Protein AF-A0A9Q9I1B4-F1 (afdb_monomer)

Secondary structure (DSSP, 8-state):
-HHHHHHHTT--HHHHHHHTT--HHHHHHHHSSS----HHHHHHHHHHHHHTTEEEE--BTTBSS-EEEESS-----S--HHHHHHHHHHTT--HHHHHHHTT--HHHHHHHHTT-TTS-HHHHHHHHHHHHHTTEEEEPP-SSS--EEEETT--S-S----HHHHHHHHHHHTT--

pLDDT: mean 86.56, std 14.38, range [42.81, 97.81]

Nearest PDB structures (foldseek):
  4yba-assembly1_A  TM=7.617E-01  e=4.756E-03  Klebsiella pneumoniae
  8ezt-assembly1_D-2  TM=8.538E-01  e=2.550E-02  Legionella pneumophila
  4z5h-assembly1_A-2  TM=7.425E-01  e=2.4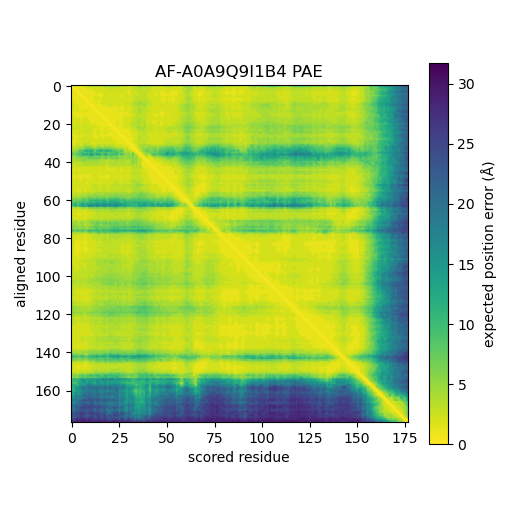07E-02  Escherichia coli K-12
  3dnv-assembly1_B  TM=8.111E-01  e=6.079E-02  Escherichia coli K-12
  5k98-assembly1_P  TM=8.135E-01  e=7.664E-02  Escherichia coli MP020980.2

Structure (mmCIF, N/CA/C/O backbone):
data_AF-A0A9Q9I1B4-F1
#
_entry.id   AF-A0A9Q9I1B4-F1
#
loop_
_atom_site.group_PDB
_atom_site.id
_atom_site.type_symbol
_atom_site.label_atom_id
_atom_site.label_alt_id
_atom_site.label_comp_id
_atom_site.label_asym_id
_atom_site.label_entity_id
_atom_site.label_seq_id
_atom_site.pdbx_PDB_ins_code
_atom_site.Cartn_x
_atom_site.Cartn_y
_atom_site.Cartn_z
_atom_site.occupancy
_atom_site.B_iso_or_equiv
_atom_site.auth_seq_id
_atom_site.auth_comp_id
_atom_site.auth_asym_id
_atom_site.auth_atom_id
_atom_site.pdbx_PDB_model_num
ATOM 1 N N . MET A 1 1 ? -4.668 -5.458 -5.329 1.00 86.88 1 MET A N 1
ATOM 2 C CA . MET A 1 1 ? -5.338 -4.175 -5.033 1.00 86.88 1 MET A CA 1
ATOM 3 C C . MET A 1 1 ? -6.174 -4.211 -3.758 1.00 86.88 1 MET A C 1
ATOM 5 O O . MET A 1 1 ? -5.851 -3.434 -2.879 1.00 86.88 1 MET A O 1
ATOM 9 N N . LEU A 1 2 ? -7.138 -5.124 -3.565 1.00 90.38 2 LEU A N 1
ATOM 10 C CA . LEU A 1 2 ? -7.940 -5.170 -2.317 1.00 90.38 2 LEU A CA 1
ATOM 11 C C . LEU A 1 2 ? -7.093 -5.188 -1.029 1.00 90.38 2 LEU A C 1
ATOM 13 O O . LEU A 1 2 ? -7.324 -4.393 -0.127 1.00 90.38 2 LEU A O 1
ATOM 17 N N . LYS A 1 3 ? -6.026 -6.000 -1.009 1.00 91.75 3 LYS A N 1
ATOM 18 C CA . LYS A 1 3 ? -5.052 -6.027 0.093 1.00 91.75 3 LYS A CA 1
ATOM 19 C C . LYS A 1 3 ? -4.451 -4.650 0.391 1.00 91.75 3 LYS A C 1
ATOM 21 O O . LYS A 1 3 ? -4.302 -4.293 1.544 1.00 91.75 3 LYS A O 1
ATOM 26 N N . VAL A 1 4 ? -4.115 -3.877 -0.640 1.00 93.62 4 VAL A N 1
ATOM 27 C CA . VAL A 1 4 ? -3.529 -2.533 -0.499 1.00 93.62 4 VAL A CA 1
ATOM 28 C C . VAL A 1 4 ? -4.551 -1.574 0.116 1.00 93.62 4 VAL A C 1
ATOM 30 O O . VAL A 1 4 ? -4.203 -0.841 1.033 1.00 93.62 4 VAL A O 1
ATOM 33 N N . ALA A 1 5 ? -5.812 -1.624 -0.329 1.00 94.94 5 ALA A N 1
ATOM 34 C CA . ALA A 1 5 ? -6.881 -0.786 0.216 1.00 94.94 5 ALA A CA 1
ATOM 35 C C . ALA A 1 5 ? -7.125 -1.091 1.701 1.00 94.94 5 ALA A C 1
ATOM 37 O O . ALA A 1 5 ? -7.188 -0.172 2.514 1.00 94.94 5 ALA A O 1
ATOM 38 N N . ARG A 1 6 ? -7.148 -2.378 2.069 1.00 95.38 6 ARG A N 1
ATOM 39 C CA . ARG A 1 6 ? -7.251 -2.806 3.468 1.00 95.38 6 ARG A CA 1
ATOM 40 C C . ARG A 1 6 ? -6.100 -2.270 4.326 1.00 95.38 6 ARG A C 1
ATOM 42 O O . ARG A 1 6 ? -6.339 -1.760 5.415 1.00 95.38 6 ARG A O 1
ATOM 49 N N . GLU A 1 7 ? -4.859 -2.364 3.846 1.00 94.94 7 GLU A N 1
ATOM 50 C CA . GLU A 1 7 ? -3.694 -1.846 4.582 1.00 94.94 7 GLU A CA 1
ATOM 51 C C . GLU A 1 7 ? -3.727 -0.320 4.744 1.00 94.94 7 GLU A C 1
ATOM 53 O O . GLU A 1 7 ? -3.296 0.186 5.777 1.00 94.94 7 GLU A O 1
ATOM 58 N N . LEU A 1 8 ? -4.250 0.415 3.758 1.00 95.19 8 LEU A N 1
ATOM 59 C CA . LEU A 1 8 ? -4.420 1.869 3.853 1.00 95.19 8 LEU A CA 1
ATOM 60 C C . LEU A 1 8 ? -5.457 2.261 4.913 1.00 95.19 8 LEU A C 1
ATOM 62 O O . LEU A 1 8 ? -5.270 3.269 5.590 1.00 95.19 8 LEU A O 1
ATOM 66 N N . LEU A 1 9 ? -6.488 1.436 5.114 1.00 94.62 9 LEU A N 1
ATOM 67 C CA . LEU A 1 9 ? -7.423 1.573 6.235 1.00 94.62 9 LEU A CA 1
ATOM 68 C C . LEU A 1 9 ? -6.851 1.075 7.573 1.00 94.62 9 LEU A C 1
ATOM 70 O O . LEU A 1 9 ? -7.495 1.225 8.604 1.00 94.62 9 LEU A O 1
ATOM 74 N N . GLY A 1 10 ? -5.653 0.479 7.584 1.00 93.94 10 GLY A N 1
ATOM 75 C CA . GLY A 1 10 ? -5.037 -0.066 8.795 1.00 93.94 10 GLY A CA 1
ATOM 76 C C . GLY A 1 10 ? -5.730 -1.314 9.348 1.00 93.94 10 GLY A C 1
ATOM 77 O O . GLY A 1 10 ? -5.469 -1.686 10.487 1.00 93.94 10 GLY A O 1
ATOM 78 N N . MET A 1 11 ? -6.582 -1.967 8.556 1.00 95.12 11 MET A N 1
ATOM 79 C CA . MET A 1 11 ? -7.392 -3.101 9.000 1.00 95.12 11 MET A CA 1
ATOM 80 C C . MET A 1 11 ? -6.668 -4.435 8.816 1.00 95.12 11 MET A C 1
ATOM 82 O O . MET A 1 11 ? -5.959 -4.669 7.832 1.00 95.12 11 MET A O 1
ATOM 86 N N . SER A 1 12 ? -6.916 -5.376 9.712 1.00 95.19 12 SER A N 1
ATOM 87 C CA . SER A 1 12 ? -6.589 -6.789 9.551 1.00 95.19 12 SER A CA 1
ATOM 88 C C . SER A 1 12 ? -7.607 -7.504 8.656 1.00 95.19 12 SER A C 1
ATOM 90 O O . SER A 1 12 ? -8.714 -7.032 8.402 1.00 95.19 12 SER A O 1
ATOM 92 N N . GLN A 1 13 ? -7.241 -8.691 8.163 1.00 94.75 13 GLN A N 1
ATOM 93 C CA . GLN A 1 13 ? -8.170 -9.528 7.394 1.00 94.75 13 GLN A CA 1
ATOM 94 C C . G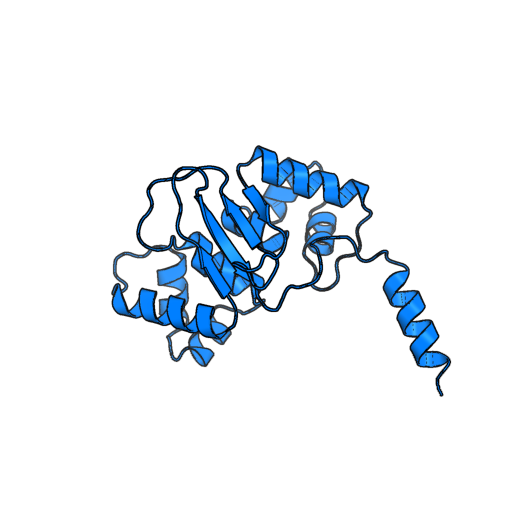LN A 1 13 ? -9.373 -10.005 8.212 1.00 94.75 13 GLN A C 1
ATOM 96 O O . GLN A 1 13 ? -10.383 -10.342 7.610 1.00 94.75 13 GLN A O 1
ATOM 101 N N . SER A 1 14 ? -9.234 -10.117 9.537 1.00 96.38 14 SER A N 1
ATOM 102 C CA . SER A 1 14 ? -10.342 -10.510 10.410 1.00 96.38 14 SER A CA 1
ATOM 103 C C . SER A 1 14 ? -11.328 -9.357 10.552 1.00 96.38 14 SER A C 1
ATOM 105 O O . SER A 1 14 ? -12.494 -9.554 10.262 1.00 96.38 14 SER A O 1
ATOM 107 N N . GLU A 1 15 ? -10.843 -8.147 10.846 1.00 97.44 15 GLU A N 1
ATOM 108 C CA . GLU A 1 15 ? -11.702 -6.957 10.953 1.00 97.44 15 GLU A CA 1
ATOM 109 C C . GLU A 1 15 ? -12.473 -6.702 9.655 1.00 97.44 15 GLU A C 1
ATOM 111 O O . GLU A 1 15 ? -13.680 -6.520 9.686 1.00 97.44 15 GLU A O 1
ATOM 116 N N . LEU A 1 16 ? -11.815 -6.784 8.489 1.00 96.25 16 LEU A N 1
ATOM 117 C CA . LEU A 1 16 ? -12.522 -6.636 7.209 1.00 96.25 16 LEU A CA 1
ATOM 118 C C . LEU A 1 16 ? -13.546 -7.756 6.963 1.00 96.25 16 LEU A C 1
ATOM 120 O O . LEU A 1 16 ? -14.532 -7.546 6.265 1.00 96.25 16 LEU A O 1
ATOM 124 N N . ALA A 1 17 ? -13.291 -8.962 7.469 1.00 95.62 17 ALA A N 1
ATOM 125 C CA . ALA A 1 17 ? -14.228 -10.068 7.331 1.00 95.62 17 ALA A CA 1
ATOM 126 C C . ALA A 1 17 ? -15.471 -9.838 8.199 1.00 95.62 17 ALA A C 1
ATOM 128 O O . ALA A 1 17 ? -16.580 -9.997 7.697 1.00 95.62 17 ALA A O 1
ATOM 129 N N . ASP A 1 18 ? -15.274 -9.396 9.441 1.00 97.06 18 ASP A N 1
ATOM 130 C CA . ASP A 1 18 ? -16.347 -9.087 10.386 1.00 97.06 18 ASP A CA 1
ATOM 131 C C . ASP A 1 18 ? -17.222 -7.928 9.871 1.00 97.06 18 ASP A C 1
ATOM 133 O O . ASP A 1 18 ? -18.445 -8.039 9.848 1.00 97.06 18 ASP A O 1
ATOM 137 N N . GLU A 1 19 ? -16.605 -6.861 9.353 1.00 96.81 19 GLU A N 1
ATOM 138 C CA . GLU A 1 19 ? -17.294 -5.692 8.775 1.00 96.81 19 GLU A CA 1
ATOM 139 C C . GLU A 1 19 ? -18.139 -6.019 7.531 1.00 96.81 19 GLU A C 1
ATOM 141 O O . GLU A 1 19 ? -19.122 -5.341 7.237 1.00 96.81 19 GLU A O 1
ATOM 146 N N . LEU A 1 20 ? -17.758 -7.054 6.779 1.00 94.69 20 LEU A N 1
ATOM 147 C CA . LEU A 1 20 ? -18.456 -7.476 5.562 1.00 94.69 20 LEU A CA 1
ATOM 148 C C . LEU A 1 20 ? -19.413 -8.654 5.780 1.00 94.69 20 LEU A C 1
ATOM 150 O O . LEU A 1 20 ? -19.994 -9.127 4.802 1.00 94.69 20 LEU A O 1
ATOM 154 N N . ASP A 1 21 ? -19.542 -9.152 7.013 1.00 94.94 21 ASP A N 1
ATOM 155 C CA . ASP A 1 21 ? -20.239 -10.408 7.333 1.00 94.94 21 ASP A CA 1
ATOM 156 C C . ASP A 1 21 ? -19.755 -11.581 6.450 1.00 94.94 21 ASP A C 1
ATOM 158 O O . ASP A 1 21 ? -20.510 -12.324 5.816 1.00 94.94 21 ASP A O 1
ATOM 162 N N . LEU A 1 22 ? -18.431 -11.716 6.341 1.00 92.62 22 LEU A N 1
ATOM 163 C CA . LEU A 1 22 ? -17.758 -12.745 5.554 1.00 92.62 22 LEU A CA 1
ATOM 164 C C . LEU A 1 22 ? -16.856 -13.608 6.433 1.00 92.62 22 LEU A C 1
ATOM 166 O O . LEU A 1 22 ? -16.313 -13.190 7.446 1.00 92.62 22 LEU A O 1
ATOM 170 N N . GLU A 1 23 ? -16.561 -14.822 5.973 1.00 92.94 23 GLU A N 1
ATOM 171 C CA . GLU A 1 23 ? -15.463 -15.584 6.563 1.00 92.94 23 GLU A CA 1
ATOM 172 C C . GLU A 1 23 ? -14.106 -14.941 6.235 1.00 92.94 23 GLU A C 1
ATOM 174 O O . GLU A 1 23 ? -13.829 -14.595 5.080 1.00 92.94 23 GLU A O 1
ATOM 179 N N . ARG A 1 24 ? -13.163 -14.957 7.186 1.00 93.69 24 ARG A N 1
ATOM 180 C CA . ARG A 1 24 ? -11.760 -14.554 6.944 1.00 93.69 24 ARG A CA 1
ATOM 181 C C . ARG A 1 24 ? -11.134 -15.244 5.724 1.00 93.69 24 ARG A C 1
ATOM 183 O O . ARG A 1 24 ? -10.353 -14.643 4.986 1.00 93.69 24 ARG A O 1
ATOM 190 N N . ARG A 1 25 ? -11.494 -16.507 5.462 1.00 89.94 25 ARG A N 1
ATOM 191 C CA . ARG A 1 25 ? -11.043 -17.256 4.272 1.00 89.94 25 ARG A CA 1
ATOM 192 C C . ARG A 1 25 ? -11.567 -16.665 2.959 1.00 89.94 25 ARG A C 1
ATOM 194 O O . ARG A 1 25 ? -10.925 -16.828 1.921 1.00 89.94 25 ARG A O 1
ATOM 201 N N . ALA A 1 26 ? -12.727 -16.011 2.958 1.00 89.06 26 ALA A N 1
ATOM 202 C CA . ALA A 1 26 ? -13.238 -15.300 1.788 1.00 89.06 26 ALA A CA 1
ATOM 203 C C . ALA A 1 26 ? -12.368 -14.075 1.474 1.00 89.06 26 ALA A C 1
ATOM 205 O O . ALA A 1 26 ? -11.938 -13.930 0.330 1.00 89.06 26 ALA A O 1
ATOM 206 N N . VAL A 1 27 ? -12.008 -13.285 2.491 1.00 91.19 27 VAL A N 1
ATOM 207 C CA . VAL A 1 27 ? -11.074 -12.151 2.358 1.00 91.19 27 VAL A CA 1
ATOM 208 C C . VAL A 1 27 ? -9.692 -12.625 1.895 1.00 91.19 27 VAL A C 1
ATOM 210 O O . VAL A 1 27 ? -9.127 -12.086 0.948 1.00 91.19 27 VAL A O 1
ATOM 213 N N . GLN A 1 28 ? -9.160 -13.707 2.466 1.00 89.81 28 GLN A N 1
ATOM 214 C CA . GLN A 1 28 ? -7.878 -14.274 2.022 1.00 89.81 28 GLN A CA 1
ATOM 215 C C . GLN A 1 28 ? -7.880 -14.675 0.541 1.00 89.81 28 GLN A C 1
ATOM 217 O O . GLN A 1 28 ? -6.913 -14.412 -0.173 1.00 89.81 28 GLN A O 1
ATOM 222 N N . ARG A 1 29 ? -8.967 -15.290 0.059 1.00 87.06 29 ARG A N 1
ATOM 223 C CA . ARG A 1 29 ? -9.127 -15.635 -1.364 1.00 87.06 29 ARG A CA 1
ATOM 224 C C . ARG A 1 29 ? -9.276 -14.402 -2.251 1.00 87.06 29 ARG A C 1
ATOM 226 O O . ARG A 1 29 ? -8.802 -14.428 -3.386 1.00 87.06 29 ARG A O 1
ATOM 233 N N . ALA A 1 30 ? -9.907 -13.348 -1.740 1.00 86.94 30 ALA A N 1
ATOM 234 C CA . ALA A 1 30 ? -10.042 -12.062 -2.415 1.00 86.94 30 ALA A CA 1
ATOM 235 C C . ALA A 1 30 ? -8.695 -11.347 -2.593 1.00 86.94 30 ALA A C 1
ATOM 237 O O . ALA A 1 30 ? -8.447 -10.712 -3.615 1.00 86.94 30 ALA A O 1
ATOM 238 N N . GLU A 1 31 ? -7.809 -11.476 -1.608 1.00 88.06 31 GLU A N 1
ATOM 239 C CA . GLU A 1 31 ? -6.494 -10.831 -1.587 1.00 88.06 31 GLU A CA 1
ATOM 240 C C . GLU A 1 31 ? -5.371 -11.674 -2.196 1.00 88.06 31 GLU A C 1
ATOM 242 O O . GLU A 1 31 ? -4.233 -11.207 -2.300 1.00 88.06 31 GLU A O 1
ATOM 247 N N . ALA A 1 32 ? -5.665 -12.914 -2.586 1.00 84.19 32 ALA A N 1
ATOM 248 C CA . ALA A 1 32 ? -4.691 -13.805 -3.192 1.00 84.19 32 ALA A CA 1
ATOM 249 C C . ALA A 1 32 ? -4.118 -13.210 -4.489 1.00 84.19 32 ALA A C 1
ATOM 251 O O . ALA A 1 32 ? -4.786 -12.473 -5.211 1.00 84.19 32 ALA A O 1
ATOM 252 N N . ARG A 1 33 ? -2.886 -13.606 -4.842 1.00 73.50 33 ARG A N 1
ATOM 253 C CA . ARG A 1 33 ? -2.220 -13.192 -6.095 1.00 73.50 33 ARG A CA 1
ATOM 254 C C . ARG A 1 33 ? -3.073 -13.466 -7.341 1.00 73.50 33 ARG A C 1
ATOM 256 O O . ARG A 1 33 ? -3.000 -12.729 -8.319 1.00 73.50 33 ARG A O 1
ATOM 263 N N . TYR A 1 34 ? -3.871 -14.531 -7.294 1.00 72.31 34 TYR A N 1
ATOM 264 C CA . TYR A 1 34 ? -4.846 -14.891 -8.316 1.00 72.31 34 TYR A CA 1
ATOM 265 C C . TYR A 1 34 ? -6.219 -15.027 -7.652 1.00 72.31 34 TYR A C 1
ATOM 267 O O . TYR A 1 34 ? -6.588 -16.133 -7.247 1.00 72.31 34 TYR A O 1
ATOM 275 N N . PRO A 1 35 ? -6.953 -13.916 -7.483 1.00 74.44 35 PRO A N 1
ATOM 276 C CA . PRO A 1 35 ? -8.218 -13.941 -6.774 1.00 74.44 35 PRO A CA 1
ATOM 277 C C . PRO A 1 35 ? -9.250 -14.745 -7.563 1.00 74.44 35 PRO A C 1
ATOM 279 O O . PRO A 1 35 ? -9.330 -14.651 -8.788 1.00 74.44 35 PRO A O 1
ATOM 282 N N . SER A 1 36 ? -10.042 -15.538 -6.844 1.00 69.38 36 SER A N 1
ATOM 283 C CA . SER A 1 36 ? -11.191 -16.261 -7.396 1.00 69.38 36 SER A CA 1
ATOM 284 C C . SER A 1 36 ? -12.444 -15.819 -6.649 1.00 69.38 36 SER A C 1
ATOM 286 O O . SER A 1 36 ? -12.797 -16.352 -5.600 1.00 69.38 36 SER A O 1
ATOM 288 N N . LEU A 1 37 ? -13.083 -14.778 -7.172 1.00 70.62 37 LEU A N 1
ATOM 289 C CA . LEU A 1 37 ? -14.320 -14.218 -6.633 1.00 70.62 37 LEU A CA 1
ATOM 290 C C . LEU A 1 37 ? -15.381 -14.172 -7.732 1.00 70.62 37 LEU A C 1
ATOM 292 O O . LEU A 1 37 ? -15.047 -14.159 -8.915 1.00 70.62 37 LEU A O 1
ATOM 296 N N . SER A 1 38 ? -16.656 -14.159 -7.352 1.00 74.69 38 SER A N 1
ATOM 297 C CA . SER A 1 38 ? -17.716 -13.692 -8.249 1.00 74.69 38 SER A CA 1
ATOM 298 C C . SER A 1 38 ? -17.645 -12.168 -8.366 1.00 74.69 38 SER A C 1
ATOM 300 O O . SER A 1 38 ? -17.154 -11.514 -7.448 1.00 74.69 38 SER A O 1
ATOM 302 N N . LEU A 1 39 ? -18.160 -11.603 -9.463 1.00 72.06 39 LEU A N 1
ATOM 303 C CA . LEU A 1 39 ? -18.264 -10.147 -9.641 1.00 72.06 39 LEU A CA 1
ATOM 304 C C . LEU A 1 39 ? -19.041 -9.488 -8.490 1.00 72.06 39 LEU A C 1
ATOM 306 O O . LEU A 1 39 ? -18.589 -8.498 -7.932 1.00 72.06 39 LEU A O 1
ATOM 310 N N . GLU A 1 40 ? -20.142 -10.107 -8.063 1.00 78.75 40 GLU A N 1
ATOM 311 C CA . GLU A 1 40 ? -20.958 -9.659 -6.927 1.00 78.75 40 GLU A CA 1
ATOM 312 C C . GLU A 1 40 ? -20.138 -9.508 -5.637 1.00 78.75 40 GLU A C 1
ATOM 314 O O . GLU A 1 40 ? -20.170 -8.467 -4.989 1.00 78.75 40 GLU A O 1
ATOM 319 N N . ARG A 1 41 ? -19.303 -10.502 -5.295 1.00 80.69 41 ARG A N 1
ATOM 320 C CA . ARG A 1 41 ? -18.444 -10.409 -4.105 1.00 80.69 41 ARG A CA 1
ATOM 321 C C . ARG A 1 41 ? -17.399 -9.313 -4.216 1.00 80.69 41 ARG A C 1
ATOM 323 O O . ARG A 1 41 ? -16.962 -8.812 -3.193 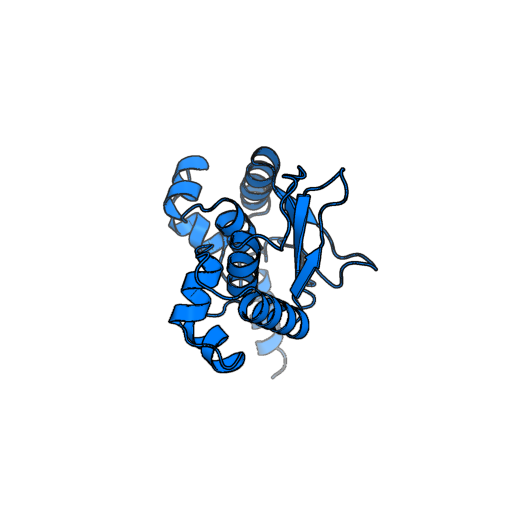1.00 80.69 41 ARG A O 1
ATOM 330 N N . GLN A 1 42 ? -16.962 -8.960 -5.420 1.00 78.81 42 GLN A N 1
ATOM 331 C CA . GLN A 1 42 ? -16.015 -7.861 -5.598 1.00 78.81 42 GLN A CA 1
ATOM 332 C C . GLN A 1 42 ? -16.661 -6.511 -5.400 1.00 78.81 42 GLN A C 1
ATOM 334 O O . GLN A 1 42 ? -16.053 -5.646 -4.778 1.00 78.81 42 GLN A O 1
ATOM 339 N N . GLN A 1 43 ? -17.880 -6.363 -5.908 1.00 85.44 43 GLN A N 1
ATOM 340 C CA . GLN A 1 43 ? -18.652 -5.149 -5.745 1.00 85.44 43 GLN A CA 1
ATOM 341 C C . GLN A 1 43 ? -18.822 -4.814 -4.260 1.00 85.44 43 GLN A C 1
ATOM 343 O O . GLN A 1 43 ? -18.563 -3.678 -3.888 1.00 85.44 43 GLN A O 1
ATOM 348 N N . ILE A 1 44 ? -19.061 -5.819 -3.408 1.00 91.19 44 ILE A N 1
ATOM 349 C CA . ILE A 1 44 ? -19.084 -5.656 -1.943 1.00 91.19 44 ILE A CA 1
ATOM 350 C C . ILE A 1 44 ? -17.788 -5.013 -1.416 1.00 91.19 44 ILE A C 1
ATOM 352 O O . ILE A 1 44 ? -17.843 -4.025 -0.690 1.00 91.19 44 ILE A O 1
ATOM 356 N N . PHE A 1 45 ? -16.609 -5.524 -1.798 1.00 91.62 45 PHE A N 1
ATOM 357 C CA . PHE A 1 45 ? -15.339 -4.928 -1.359 1.00 91.62 45 PHE A CA 1
ATOM 358 C C . PHE A 1 45 ? -15.149 -3.513 -1.910 1.00 91.62 45 PHE A C 1
ATOM 360 O O . PHE A 1 45 ? -14.715 -2.622 -1.186 1.00 91.62 45 PHE A O 1
ATOM 367 N N . TH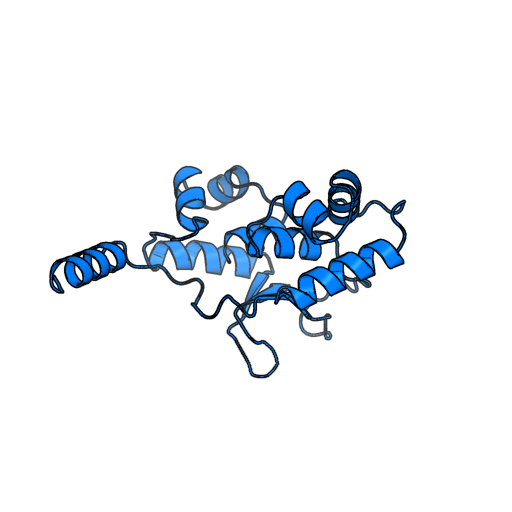R A 1 46 ? -15.427 -3.303 -3.196 1.00 90.12 46 THR A N 1
ATOM 368 C CA . THR A 1 46 ? -15.237 -2.003 -3.847 1.00 90.12 46 THR A CA 1
ATOM 369 C C . THR A 1 46 ? -16.153 -0.939 -3.252 1.00 90.12 46 THR A C 1
ATOM 371 O O . THR A 1 46 ? -15.683 0.164 -2.981 1.00 90.12 46 THR A O 1
ATOM 374 N N . GLU A 1 47 ? -17.420 -1.268 -3.008 1.00 92.44 47 GLU A N 1
ATOM 375 C CA . GLU A 1 47 ? -18.389 -0.391 -2.348 1.00 92.44 47 GLU A CA 1
ATOM 376 C C . GLU A 1 47 ? -17.975 -0.103 -0.908 1.00 92.44 47 GLU A C 1
ATOM 378 O O . GLU A 1 47 ? -17.943 1.062 -0.521 1.00 92.44 47 GLU A O 1
ATOM 383 N N . TYR A 1 48 ? -17.561 -1.121 -0.147 1.00 95.31 48 TYR A N 1
ATOM 384 C CA . TYR A 1 48 ? -17.056 -0.933 1.213 1.00 95.31 48 TYR A CA 1
ATOM 385 C C . TYR A 1 48 ? -15.866 0.027 1.257 1.00 95.31 48 TYR A C 1
ATOM 387 O O . TYR A 1 48 ? -15.864 0.993 2.013 1.00 95.31 48 TYR A O 1
ATOM 395 N N . PHE A 1 49 ? -14.853 -0.183 0.417 1.00 95.38 49 PHE A N 1
ATOM 396 C CA . PHE A 1 49 ? -13.701 0.716 0.390 1.00 95.38 49 PHE A CA 1
ATOM 397 C C . PHE A 1 49 ? -14.100 2.136 -0.024 1.00 95.38 49 PHE A C 1
ATOM 399 O O . PHE A 1 49 ? -13.610 3.094 0.574 1.00 95.38 49 PHE A O 1
ATOM 406 N N . LEU A 1 50 ? -15.032 2.278 -0.971 1.00 94.56 50 LEU A N 1
ATOM 407 C CA . LEU A 1 50 ? -15.549 3.578 -1.389 1.00 94.56 50 LEU A CA 1
ATOM 408 C C . LEU A 1 50 ? -16.248 4.315 -0.244 1.00 94.56 50 LEU A C 1
ATOM 410 O O . LEU A 1 50 ? -15.956 5.492 -0.023 1.00 94.56 50 LEU A O 1
ATOM 414 N N . THR A 1 51 ? -17.118 3.638 0.509 1.00 95.75 51 THR A N 1
ATOM 415 C CA . THR A 1 51 ? -17.804 4.239 1.665 1.00 95.75 51 THR A CA 1
ATOM 416 C C . THR A 1 51 ? -16.837 4.604 2.792 1.00 95.75 51 THR A C 1
ATOM 418 O O . THR A 1 51 ? -17.088 5.561 3.520 1.00 95.75 51 THR A O 1
ATOM 421 N N . HIS A 1 52 ? -15.689 3.928 2.871 1.00 95.56 52 HIS A N 1
ATOM 422 C CA . HIS A 1 52 ? -14.612 4.206 3.826 1.00 95.56 52 HIS A CA 1
ATOM 423 C C . HIS A 1 52 ? -13.553 5.183 3.290 1.00 95.56 52 HIS A C 1
ATOM 425 O O . HIS A 1 52 ? -12.452 5.285 3.833 1.00 95.56 52 HIS A O 1
ATOM 431 N N . GLY A 1 53 ? -13.870 5.936 2.234 1.00 94.88 53 GLY A N 1
ATOM 432 C CA . GLY A 1 53 ? -13.009 7.016 1.758 1.00 94.88 53 GLY A CA 1
ATOM 433 C C . GLY A 1 53 ? -11.897 6.577 0.809 1.00 94.88 53 GLY A C 1
ATOM 434 O O . GLY A 1 53 ? -10.975 7.357 0.586 1.00 94.88 53 GLY A O 1
ATOM 435 N N . MET A 1 54 ? -11.957 5.370 0.242 1.00 95.12 54 MET A N 1
ATOM 436 C CA . MET A 1 54 ? -10.930 4.821 -0.648 1.00 95.12 54 MET A CA 1
ATOM 437 C C . MET A 1 54 ? -11.507 4.518 -2.031 1.00 95.12 54 MET A C 1
ATOM 439 O O . MET A 1 54 ? -12.482 3.789 -2.173 1.00 95.12 54 MET A O 1
ATOM 443 N N . ARG A 1 55 ? -10.868 5.007 -3.092 1.00 93.62 55 ARG A N 1
ATOM 444 C CA . ARG A 1 55 ? -11.302 4.771 -4.474 1.00 93.62 55 ARG A CA 1
ATOM 445 C C . ARG A 1 55 ? -10.225 4.063 -5.277 1.00 93.62 55 ARG A C 1
ATOM 447 O O . ARG A 1 55 ? -9.077 4.499 -5.298 1.00 93.62 55 ARG A O 1
ATOM 454 N N . PHE A 1 56 ? -10.616 3.026 -6.011 1.00 92.19 56 PHE A N 1
ATOM 455 C CA . PHE A 1 56 ? -9.761 2.418 -7.028 1.00 92.19 56 PHE A CA 1
ATOM 456 C C . PHE A 1 56 ? -9.711 3.310 -8.269 1.00 92.19 56 PHE A C 1
ATOM 458 O O . PHE A 1 56 ? -10.744 3.737 -8.785 1.00 92.19 56 PHE A O 1
ATOM 465 N N . SER A 1 57 ? -8.508 3.597 -8.745 1.00 89.38 57 SER A N 1
ATOM 466 C CA . SER A 1 57 ? -8.252 4.423 -9.920 1.00 89.38 57 SER A CA 1
ATOM 467 C C . SER A 1 57 ? -7.740 3.556 -11.062 1.00 89.38 57 SER A C 1
ATOM 469 O O . SER A 1 57 ? -6.788 2.789 -10.907 1.00 89.38 57 SER A O 1
ATOM 471 N N . ALA A 1 58 ? -8.385 3.688 -12.219 1.00 87.00 58 ALA A N 1
ATOM 472 C CA . ALA A 1 58 ? -7.913 3.073 -13.449 1.00 87.00 58 ALA A CA 1
ATOM 473 C C . ALA A 1 58 ? -6.588 3.720 -13.907 1.00 87.00 58 ALA A C 1
ATOM 475 O O . ALA A 1 58 ? -6.340 4.890 -13.584 1.00 87.00 58 ALA A O 1
ATOM 476 N N . PRO A 1 59 ? -5.759 2.994 -14.681 1.00 86.38 59 PRO A N 1
ATOM 477 C CA . PRO A 1 59 ? -4.588 3.562 -15.335 1.00 86.38 59 PRO A CA 1
ATOM 478 C C . PRO A 1 59 ? -4.965 4.790 -16.174 1.00 86.38 59 PRO A C 1
ATOM 480 O O . PRO A 1 59 ? -6.028 4.831 -16.797 1.00 86.38 59 PRO A O 1
ATOM 483 N N . SER A 1 60 ? -4.087 5.786 -16.214 1.00 81.75 60 SER A N 1
ATOM 484 C CA . SER A 1 60 ? -4.242 6.995 -17.029 1.00 81.75 60 SER A CA 1
ATOM 485 C C . SER A 1 60 ? -2.882 7.428 -17.595 1.00 81.75 60 SER A C 1
ATOM 487 O O . SER A 1 60 ? -1.857 6.901 -17.177 1.00 81.75 60 SER A O 1
ATOM 489 N N . PRO A 1 61 ? -2.803 8.399 -18.521 1.00 75.56 61 PRO A N 1
ATOM 490 C CA . PRO A 1 61 ? -1.509 8.885 -19.017 1.00 75.56 61 PRO A CA 1
ATOM 491 C C . PRO A 1 61 ? -0.572 9.402 -17.911 1.00 75.56 61 PRO A C 1
ATOM 493 O O . PRO A 1 61 ? 0.643 9.321 -18.033 1.00 75.56 61 PRO A O 1
ATOM 496 N N . GLU A 1 62 ? -1.143 9.891 -16.809 1.00 71.25 62 GLU A N 1
ATOM 497 C CA . GLU A 1 62 ? -0.421 10.341 -15.611 1.00 71.25 62 GLU A CA 1
ATOM 498 C C . GLU A 1 62 ? -0.132 9.194 -14.620 1.00 71.25 62 GLU A C 1
ATOM 500 O O . GLU A 1 62 ? 0.587 9.382 -13.641 1.00 71.25 62 GLU A O 1
ATOM 505 N N . ARG A 1 63 ? -0.730 8.013 -14.835 1.00 74.88 63 ARG A N 1
ATOM 506 C CA . ARG A 1 63 ? -0.691 6.836 -13.955 1.00 74.88 63 ARG A CA 1
ATOM 507 C C . ARG A 1 63 ? -0.508 5.559 -14.758 1.00 74.88 63 ARG A C 1
ATOM 509 O O . ARG A 1 63 ? -1.468 4.979 -15.259 1.00 74.88 63 ARG A O 1
ATOM 516 N N . SER A 1 64 ? 0.718 5.058 -14.779 1.00 73.81 64 SER A N 1
ATOM 517 C CA . SER A 1 64 ? 1.121 3.881 -15.556 1.00 73.81 64 SER A CA 1
ATOM 518 C C . SER A 1 64 ? 0.418 2.567 -15.173 1.00 73.81 64 SER A C 1
ATOM 520 O O . SER A 1 64 ? 0.663 1.553 -15.812 1.00 73.81 64 SER A O 1
ATOM 522 N N . GLY A 1 65 ? -0.429 2.544 -14.140 1.00 87.25 65 GLY A N 1
ATOM 523 C CA . GLY A 1 65 ? -1.205 1.368 -13.760 1.00 87.25 65 GLY A CA 1
ATOM 524 C C . GLY A 1 65 ? -2.295 1.680 -12.737 1.00 87.25 65 GLY A C 1
ATOM 525 O O . GLY A 1 65 ? -2.543 2.841 -12.406 1.00 87.25 65 GLY A O 1
ATOM 526 N N . TRP A 1 66 ? -2.960 0.634 -12.249 1.00 90.81 66 TRP A N 1
ATOM 527 C CA . TRP A 1 66 ? -4.040 0.763 -11.272 1.00 90.81 66 TRP A CA 1
ATOM 528 C C . TRP A 1 66 ? -3.539 1.326 -9.943 1.00 90.81 66 TRP A C 1
ATOM 530 O O . TRP A 1 66 ? -2.454 0.970 -9.466 1.00 90.81 66 TRP A O 1
ATOM 540 N N . GLY A 1 67 ? -4.365 2.161 -9.318 1.00 92.81 67 GLY A N 1
ATOM 541 C CA . GLY A 1 67 ? -4.070 2.772 -8.030 1.00 92.81 67 GLY A CA 1
ATOM 542 C C . GLY A 1 67 ? -5.223 2.717 -7.040 1.00 92.81 67 GLY A C 1
ATOM 543 O O . GLY A 1 67 ? -6.331 2.257 -7.339 1.00 92.81 67 GLY A O 1
ATOM 544 N N . ILE A 1 68 ? -4.920 3.150 -5.821 1.00 94.06 68 ILE A N 1
ATOM 545 C CA . ILE A 1 68 ? -5.892 3.422 -4.765 1.00 94.06 68 ILE A CA 1
ATOM 546 C C . ILE A 1 68 ? -5.618 4.821 -4.234 1.00 94.06 68 ILE A C 1
ATOM 548 O O . ILE A 1 68 ? -4.504 5.117 -3.797 1.00 94.06 68 ILE A O 1
ATOM 552 N N . ALA A 1 69 ? -6.654 5.648 -4.265 1.00 93.81 69 ALA A N 1
ATOM 553 C CA . ALA A 1 69 ? -6.643 7.018 -3.789 1.00 93.81 69 ALA A CA 1
ATOM 554 C C . ALA A 1 69 ? -7.536 7.170 -2.561 1.00 93.81 69 ALA A C 1
ATOM 556 O O . ALA A 1 69 ? -8.616 6.579 -2.495 1.00 93.81 69 ALA A O 1
ATOM 557 N N . GLU A 1 70 ? -7.126 8.022 -1.636 1.00 95.25 70 GLU A N 1
ATOM 558 C CA . GLU A 1 70 ? -8.033 8.583 -0.643 1.00 95.25 70 GLU A CA 1
ATOM 559 C C . GLU A 1 70 ? -8.965 9.605 -1.306 1.00 95.25 70 GLU A C 1
ATOM 561 O O . GLU A 1 70 ? -8.547 10.427 -2.125 1.00 95.25 70 GLU A O 1
ATOM 566 N N . LEU A 1 71 ? -10.248 9.565 -0.948 1.00 93.75 71 LEU A N 1
ATOM 567 C CA . LEU A 1 71 ? -11.256 10.503 -1.443 1.00 93.75 71 LEU A CA 1
ATOM 568 C C . LEU A 1 71 ? -11.056 11.919 -0.899 1.00 93.75 71 LEU A C 1
ATOM 570 O O . LEU A 1 71 ? -11.465 12.875 -1.550 1.00 93.75 71 LEU A O 1
ATOM 574 N N . PHE A 1 72 ? -10.417 12.057 0.262 1.00 90.06 72 PHE A N 1
ATOM 575 C CA . PHE A 1 72 ? -10.287 13.330 0.961 1.00 90.06 72 PHE A CA 1
ATOM 576 C C . PHE A 1 72 ? -8.827 13.653 1.232 1.00 90.06 72 PHE A C 1
ATOM 578 O O . PHE A 1 72 ? -8.068 12.799 1.692 1.00 90.06 72 PHE A O 1
ATOM 585 N N . ASP A 1 73 ? -8.458 14.900 0.965 1.00 89.25 73 ASP A N 1
ATOM 586 C CA . ASP A 1 73 ? -7.170 15.443 1.364 1.00 89.25 73 ASP A CA 1
ATOM 587 C C . ASP A 1 73 ? -7.129 15.630 2.885 1.00 89.25 73 ASP A C 1
ATOM 589 O O . ASP A 1 73 ? -8.005 16.267 3.471 1.00 89.25 73 ASP A O 1
ATOM 593 N N . ARG A 1 74 ? -6.115 15.043 3.523 1.00 87.25 74 ARG A N 1
ATOM 594 C CA . ARG A 1 74 ? -5.879 15.140 4.969 1.00 87.25 74 ARG A CA 1
ATOM 595 C C . ARG A 1 74 ? -4.842 16.210 5.322 1.00 87.25 74 ARG A C 1
ATOM 597 O O . ARG A 1 74 ? -4.514 16.359 6.495 1.00 87.25 74 ARG A O 1
ATOM 604 N N . GLY A 1 75 ? -4.307 16.930 4.332 1.00 85.38 75 GLY A N 1
ATOM 605 C CA . GLY A 1 75 ? -3.265 17.943 4.519 1.00 85.38 75 GLY A CA 1
ATOM 606 C C . GLY A 1 75 ? -1.906 17.363 4.923 1.00 85.38 75 GLY A C 1
ATOM 607 O O . GLY A 1 75 ? -1.054 18.081 5.440 1.00 85.38 75 GLY A O 1
ATOM 608 N N . GLU A 1 76 ? -1.695 16.061 4.730 1.00 86.81 76 GLU A N 1
ATOM 609 C CA . GLU A 1 76 ? -0.474 15.384 5.161 1.00 86.81 76 GLU A CA 1
ATOM 610 C C . GLU A 1 76 ? 0.670 15.630 4.179 1.00 86.81 76 GLU A C 1
ATOM 612 O O . GLU A 1 76 ? 0.591 15.279 3.000 1.00 86.81 76 GLU A O 1
ATOM 617 N N . THR A 1 77 ? 1.768 16.169 4.697 1.00 83.19 77 THR A N 1
ATOM 618 C CA . THR A 1 77 ? 3.060 16.251 4.013 1.00 83.19 77 THR A CA 1
ATOM 619 C C . THR A 1 77 ? 4.144 15.917 5.039 1.00 83.19 77 THR A C 1
ATOM 621 O O . THR A 1 77 ? 4.104 16.476 6.138 1.00 83.19 77 THR A O 1
ATOM 624 N N . PRO A 1 78 ? 5.088 14.991 4.761 1.00 89.69 78 PRO A N 1
ATOM 625 C CA . PRO A 1 78 ? 5.373 14.254 3.511 1.00 89.69 78 PRO A CA 1
ATOM 626 C C . PRO A 1 78 ? 4.481 13.003 3.282 1.00 89.69 78 PRO A C 1
ATOM 628 O O . PRO A 1 78 ? 3.458 12.849 3.943 1.00 89.69 78 PRO A O 1
ATOM 631 N N . VAL A 1 79 ? 4.863 12.108 2.345 1.00 93.56 79 VAL A N 1
ATOM 632 C CA . VAL A 1 79 ? 4.163 10.831 2.050 1.00 93.56 79 VAL A CA 1
ATOM 633 C C . VAL A 1 79 ? 3.871 10.062 3.352 1.00 93.56 79 VAL A C 1
ATOM 635 O O . VAL A 1 79 ? 4.815 9.707 4.074 1.00 93.56 79 VAL A O 1
ATOM 638 N N . PRO A 1 80 ? 2.600 9.737 3.658 1.00 95.50 80 PRO A N 1
ATOM 639 C CA . PRO A 1 80 ? 2.266 9.079 4.911 1.00 95.50 80 PRO A CA 1
ATOM 640 C C . PRO A 1 80 ? 2.803 7.645 4.977 1.00 95.50 80 PRO A C 1
ATOM 642 O O . PRO A 1 80 ? 2.756 6.887 4.006 1.00 95.50 80 PRO A O 1
ATOM 645 N N . SER A 1 81 ? 3.232 7.212 6.164 1.00 95.81 81 SER A N 1
ATOM 646 C CA . SER A 1 81 ? 3.790 5.867 6.385 1.00 95.81 81 SER A CA 1
ATOM 647 C C . SER A 1 81 ? 2.860 4.725 5.963 1.00 95.81 81 SER A C 1
ATOM 649 O O . SER A 1 81 ? 3.337 3.680 5.514 1.00 95.81 81 SER A O 1
ATOM 651 N N . ARG A 1 82 ? 1.534 4.922 6.053 1.00 95.50 82 ARG A N 1
ATOM 652 C CA . ARG A 1 82 ? 0.545 3.938 5.582 1.00 95.50 82 ARG A CA 1
ATOM 653 C C . ARG A 1 82 ? 0.644 3.690 4.075 1.00 95.50 82 ARG A C 1
ATOM 655 O O . ARG A 1 82 ? 0.511 2.546 3.653 1.00 95.50 82 ARG A O 1
ATOM 662 N N . PHE A 1 83 ? 0.968 4.711 3.279 1.00 97.06 83 PHE A N 1
ATOM 663 C CA . PHE A 1 83 ? 1.167 4.570 1.835 1.00 97.06 83 PHE A CA 1
ATOM 664 C C . PHE A 1 83 ? 2.458 3.821 1.513 1.00 97.06 83 PHE A C 1
ATOM 666 O O . PHE A 1 83 ? 2.451 2.956 0.642 1.00 97.06 83 PHE A O 1
ATOM 673 N N . ILE A 1 84 ? 3.538 4.067 2.261 1.00 97.31 84 ILE A N 1
ATOM 674 C CA . ILE A 1 84 ? 4.806 3.328 2.116 1.00 97.31 84 ILE A CA 1
ATOM 675 C C . ILE A 1 84 ? 4.591 1.836 2.424 1.00 97.31 84 ILE A C 1
ATOM 677 O O . ILE A 1 84 ? 4.980 0.965 1.641 1.00 97.31 84 ILE A O 1
ATOM 681 N N . ARG A 1 85 ? 3.885 1.528 3.520 1.00 97.19 85 ARG A N 1
ATOM 682 C CA . ARG A 1 85 ? 3.505 0.152 3.876 1.00 97.19 85 ARG A CA 1
ATOM 683 C C . ARG A 1 85 ? 2.636 -0.493 2.796 1.00 97.19 85 ARG A C 1
ATOM 685 O O . ARG A 1 85 ? 2.896 -1.622 2.376 1.00 97.19 85 ARG A O 1
ATOM 692 N N . ALA A 1 86 ? 1.612 0.219 2.335 1.00 95.75 86 ALA A N 1
ATOM 693 C CA . ALA A 1 86 ? 0.695 -0.255 1.307 1.00 95.75 86 ALA A CA 1
ATOM 694 C C . ALA A 1 86 ? 1.416 -0.515 -0.026 1.00 95.75 86 ALA A C 1
ATOM 696 O O . ALA A 1 86 ? 1.150 -1.530 -0.673 1.00 95.75 86 ALA A O 1
ATOM 697 N N . ALA A 1 87 ? 2.386 0.328 -0.393 1.00 96.19 87 ALA A N 1
ATOM 698 C CA . ALA A 1 87 ? 3.253 0.140 -1.551 1.00 96.19 87 ALA A CA 1
ATOM 699 C C . ALA A 1 87 ? 4.063 -1.159 -1.452 1.00 96.19 87 ALA A C 1
ATOM 701 O O . ALA A 1 87 ? 3.987 -1.999 -2.352 1.00 96.19 87 ALA A O 1
ATOM 702 N N . ARG A 1 88 ? 4.758 -1.394 -0.328 1.00 96.50 88 ARG A N 1
ATOM 703 C CA . ARG A 1 88 ? 5.483 -2.657 -0.099 1.00 96.50 88 ARG A CA 1
ATOM 704 C C . ARG A 1 88 ? 4.560 -3.868 -0.233 1.00 96.50 88 ARG A C 1
ATOM 706 O O . ARG A 1 88 ? 4.913 -4.865 -0.868 1.00 96.50 88 ARG A O 1
ATOM 713 N N . ILE A 1 89 ? 3.380 -3.794 0.377 1.00 93.88 89 ILE A N 1
ATOM 714 C CA . ILE A 1 89 ? 2.394 -4.874 0.331 1.00 93.88 89 ILE A CA 1
ATOM 715 C C . ILE A 1 89 ? 1.872 -5.095 -1.093 1.00 93.88 89 ILE A C 1
ATOM 717 O O . ILE A 1 89 ? 1.702 -6.248 -1.495 1.00 93.88 89 ILE A O 1
ATOM 721 N N . GLY A 1 90 ? 1.658 -4.030 -1.864 1.00 91.50 90 GLY A N 1
ATOM 722 C CA . GLY A 1 90 ? 1.266 -4.097 -3.272 1.00 91.50 90 GLY A CA 1
ATOM 723 C C . GLY A 1 90 ? 2.335 -4.739 -4.156 1.00 91.50 90 GLY A C 1
ATOM 724 O O . GLY A 1 90 ? 2.002 -5.547 -5.021 1.00 91.50 90 GLY A O 1
ATOM 725 N N . LEU A 1 91 ? 3.614 -4.487 -3.867 1.00 91.94 91 LEU A N 1
ATOM 726 C CA . LEU A 1 91 ? 4.754 -5.184 -4.479 1.00 91.94 91 LEU A CA 1
ATOM 727 C C . LEU A 1 91 ? 4.952 -6.617 -3.951 1.00 91.94 91 LEU A C 1
ATOM 729 O O . LEU A 1 91 ? 5.829 -7.336 -4.425 1.00 91.94 91 LEU A O 1
ATOM 733 N N . ASN A 1 92 ? 4.133 -7.046 -2.987 1.00 91.25 92 ASN A N 1
ATOM 734 C CA . ASN A 1 92 ? 4.166 -8.364 -2.360 1.00 91.25 92 ASN A CA 1
ATOM 735 C C . ASN A 1 92 ? 5.531 -8.718 -1.736 1.00 91.25 92 ASN A C 1
ATOM 737 O O . ASN A 1 92 ? 5.959 -9.872 -1.788 1.00 91.25 92 ASN A O 1
ATOM 741 N N . ARG A 1 93 ? 6.206 -7.725 -1.139 1.00 93.81 93 ARG A N 1
ATOM 742 C CA . ARG A 1 93 ? 7.501 -7.894 -0.460 1.00 93.81 93 ARG A CA 1
ATOM 743 C C . ARG A 1 93 ? 7.353 -7.934 1.065 1.00 93.81 93 ARG A C 1
ATOM 745 O O . ARG A 1 93 ? 6.492 -7.266 1.651 1.00 93.81 93 ARG A O 1
ATOM 752 N N . SER A 1 94 ? 8.209 -8.712 1.726 1.00 96.12 94 SER A N 1
ATOM 753 C CA . SER A 1 94 ? 8.399 -8.620 3.179 1.00 96.12 94 SER A CA 1
ATOM 754 C C . SER A 1 94 ? 9.222 -7.371 3.523 1.00 96.12 94 SER A C 1
ATOM 756 O O . SER A 1 94 ? 9.858 -6.783 2.649 1.00 96.12 94 SER A O 1
ATOM 758 N N . GLN A 1 95 ? 9.197 -6.942 4.790 1.00 97.06 95 GLN A N 1
ATOM 759 C CA . GLN A 1 95 ? 10.053 -5.840 5.256 1.00 97.06 95 GLN A CA 1
ATOM 760 C C . GLN A 1 95 ? 11.539 -6.185 5.111 1.00 97.06 95 GLN A C 1
ATOM 762 O O . GLN A 1 95 ? 12.332 -5.318 4.776 1.00 97.06 95 GLN A O 1
ATOM 767 N N . GLU A 1 96 ? 11.891 -7.454 5.325 1.00 97.44 96 GLU A N 1
ATOM 768 C CA . GLU A 1 96 ? 13.252 -7.965 5.161 1.00 97.44 96 GLU A CA 1
ATOM 769 C C . GLU A 1 96 ? 13.706 -7.924 3.703 1.00 97.44 96 GLU A C 1
ATOM 771 O O . GLU A 1 96 ? 14.767 -7.387 3.417 1.00 97.44 96 GLU A O 1
ATOM 776 N N . ALA A 1 97 ? 12.883 -8.420 2.773 1.00 96.75 97 ALA A N 1
ATOM 777 C CA . ALA A 1 97 ? 13.209 -8.378 1.351 1.00 96.75 97 ALA A CA 1
ATOM 778 C C . ALA A 1 97 ? 13.355 -6.931 0.861 1.00 96.75 97 ALA A C 1
ATOM 780 O O . ALA A 1 97 ? 14.348 -6.597 0.230 1.00 96.75 97 ALA A O 1
ATOM 781 N N . LEU A 1 98 ? 12.405 -6.054 1.214 1.00 96.75 98 LEU A N 1
ATOM 782 C CA . LEU A 1 98 ? 12.498 -4.635 0.864 1.00 96.75 98 LEU A CA 1
ATOM 783 C C . LEU A 1 98 ? 13.739 -3.973 1.474 1.00 96.75 98 LEU A C 1
ATOM 785 O O . LEU A 1 98 ? 14.383 -3.187 0.794 1.00 96.75 98 LEU A O 1
ATOM 789 N N . GLY A 1 99 ? 14.063 -4.287 2.730 1.00 96.69 99 GLY A N 1
ATOM 790 C CA . GLY A 1 99 ? 15.265 -3.792 3.390 1.00 96.69 99 GLY A CA 1
ATOM 791 C C . GLY A 1 99 ? 16.525 -4.209 2.641 1.00 96.69 99 GLY A C 1
ATOM 792 O O . GLY A 1 99 ? 17.285 -3.351 2.212 1.00 96.69 99 GLY A O 1
ATOM 793 N N . ASN A 1 100 ? 16.693 -5.507 2.392 1.00 96.12 100 ASN A N 1
ATOM 794 C CA . ASN A 1 100 ? 17.851 -6.037 1.673 1.00 96.12 100 ASN A CA 1
ATOM 795 C C . ASN A 1 100 ? 17.987 -5.433 0.268 1.00 96.12 100 ASN A C 1
ATOM 797 O O . ASN A 1 100 ? 19.076 -5.022 -0.120 1.00 96.12 100 ASN A O 1
ATOM 801 N N . ASP A 1 101 ? 16.889 -5.344 -0.486 1.00 96.06 101 ASP A N 1
ATOM 802 C CA . ASP A 1 101 ? 16.938 -4.852 -1.864 1.00 96.06 101 ASP A CA 1
ATOM 803 C C . ASP A 1 101 ? 17.166 -3.330 -1.948 1.00 96.06 101 ASP A C 1
ATOM 805 O O . ASP A 1 101 ? 17.663 -2.839 -2.964 1.00 96.06 101 ASP A O 1
ATOM 809 N N . ALA A 1 102 ? 16.786 -2.589 -0.903 1.00 95.31 102 ALA A N 1
ATOM 810 C CA . ALA A 1 102 ? 17.006 -1.151 -0.771 1.00 95.31 102 ALA A CA 1
ATOM 811 C C . ALA A 1 102 ? 18.242 -0.810 0.081 1.00 95.31 102 ALA A C 1
ATOM 813 O O . ALA A 1 102 ? 18.419 0.349 0.416 1.00 95.31 102 ALA A O 1
ATOM 814 N N . ASP A 1 103 ? 19.074 -1.774 0.478 1.00 96.25 103 ASP A N 1
ATOM 815 C CA . ASP A 1 103 ? 20.222 -1.534 1.372 1.00 96.25 103 ASP A CA 1
ATOM 816 C C . ASP A 1 103 ? 19.847 -0.791 2.682 1.00 96.25 103 ASP A C 1
ATOM 818 O O . ASP A 1 103 ? 20.537 0.099 3.179 1.00 96.25 103 ASP A O 1
ATOM 822 N N . LEU A 1 104 ? 18.694 -1.148 3.252 1.00 95.94 104 LEU A N 1
ATOM 823 C CA . LEU A 1 104 ? 18.190 -0.659 4.532 1.00 95.94 104 LEU A CA 1
ATOM 824 C C . LEU A 1 104 ? 17.984 -1.823 5.504 1.00 95.94 104 LEU A C 1
ATOM 826 O O . LEU A 1 104 ? 17.509 -2.897 5.148 1.00 95.94 104 LEU A O 1
ATOM 830 N N . GLY A 1 105 ? 18.237 -1.595 6.792 1.00 96.50 105 GLY A N 1
ATOM 831 C CA . GLY A 1 105 ? 17.903 -2.589 7.812 1.00 96.50 105 GLY A CA 1
ATOM 832 C C . GLY A 1 105 ? 16.393 -2.864 7.883 1.00 96.50 105 GLY A C 1
ATOM 833 O O . GLY A 1 105 ? 15.585 -1.932 7.868 1.00 96.50 105 GLY A O 1
ATOM 834 N N . THR A 1 106 ? 15.992 -4.127 8.074 1.00 97.69 106 THR A N 1
ATOM 835 C CA . THR A 1 106 ? 14.582 -4.533 8.279 1.00 97.69 106 THR A CA 1
ATOM 836 C C . THR A 1 106 ? 13.885 -3.705 9.367 1.00 97.69 106 THR A C 1
ATOM 838 O O . THR A 1 106 ? 12.722 -3.322 9.232 1.00 97.69 106 THR A O 1
ATOM 841 N N . VAL A 1 107 ? 14.607 -3.386 10.449 1.00 97.25 107 VAL A N 1
ATOM 842 C CA . VAL A 1 107 ? 14.109 -2.545 11.551 1.00 97.25 107 VAL A CA 1
ATOM 843 C C . VAL A 1 107 ? 13.851 -1.110 11.088 1.00 97.25 107 VAL A C 1
ATOM 845 O O . VAL A 1 107 ? 12.841 -0.527 11.472 1.00 97.25 107 VAL A O 1
ATOM 848 N N . THR A 1 108 ? 14.713 -0.556 10.235 1.00 97.56 108 THR A N 1
ATOM 849 C CA . THR A 1 108 ? 14.543 0.783 9.658 1.00 97.56 108 THR A CA 1
ATOM 850 C C . THR A 1 108 ? 13.283 0.847 8.802 1.00 97.56 108 THR A C 1
ATOM 852 O O . THR A 1 108 ? 12.461 1.737 9.006 1.00 97.56 108 THR A O 1
ATOM 855 N N . VAL A 1 109 ? 13.066 -0.139 7.924 1.00 97.69 109 VAL A N 1
ATOM 856 C CA . VAL A 1 109 ? 11.830 -0.241 7.126 1.00 97.69 109 VAL A CA 1
ATOM 857 C C . VAL A 1 109 ? 10.604 -0.292 8.040 1.00 97.69 109 VAL A C 1
ATOM 859 O O . VAL A 1 109 ? 9.652 0.465 7.853 1.00 97.69 109 VAL A O 1
ATOM 862 N N . ARG A 1 110 ? 10.641 -1.133 9.081 1.00 97.69 110 ARG A N 1
ATOM 863 C CA . ARG A 1 110 ? 9.550 -1.238 10.060 1.00 97.69 110 ARG A CA 1
ATOM 864 C C . ARG A 1 110 ? 9.259 0.093 10.758 1.00 97.69 110 ARG A C 1
ATOM 866 O O . ARG A 1 110 ? 8.091 0.434 10.921 1.00 97.69 110 ARG A O 1
ATOM 873 N N . ARG A 1 111 ? 10.291 0.831 11.171 1.00 97.81 111 ARG A N 1
ATOM 874 C CA . ARG A 1 111 ? 10.160 2.145 11.822 1.00 97.81 111 ARG A CA 1
ATOM 875 C C . ARG A 1 111 ? 9.558 3.190 10.885 1.00 97.81 111 ARG A C 1
ATOM 877 O O . ARG A 1 111 ? 8.617 3.877 11.274 1.00 97.81 111 ARG A O 1
ATOM 884 N N . ILE A 1 112 ? 10.006 3.236 9.628 1.00 97.06 112 ILE A N 1
ATOM 885 C CA . ILE A 1 112 ? 9.412 4.107 8.602 1.00 97.06 112 ILE A CA 1
ATOM 886 C C . ILE A 1 112 ? 7.920 3.801 8.444 1.00 97.06 112 ILE A C 1
ATOM 888 O O . ILE A 1 112 ? 7.094 4.713 8.486 1.00 97.06 112 ILE A O 1
ATOM 892 N N . GLU A 1 113 ? 7.549 2.525 8.321 1.00 96.50 113 GLU A N 1
ATOM 893 C CA . GLU A 1 113 ? 6.148 2.102 8.190 1.00 96.50 113 GLU A CA 1
ATOM 894 C C . GLU A 1 113 ? 5.305 2.359 9.444 1.00 96.50 113 GLU A C 1
ATOM 896 O O . GLU A 1 113 ? 4.079 2.415 9.341 1.00 96.50 113 GLU A O 1
ATOM 901 N N . ALA A 1 114 ? 5.930 2.505 10.611 1.00 95.62 114 ALA A N 1
ATOM 902 C CA . ALA A 1 114 ? 5.280 2.834 11.878 1.00 95.62 114 ALA A CA 1
ATOM 903 C C . ALA A 1 114 ? 5.178 4.347 12.141 1.00 95.62 114 ALA A C 1
ATOM 905 O O . ALA A 1 114 ? 4.678 4.730 13.191 1.00 95.62 114 ALA A O 1
ATOM 906 N N . ALA A 1 115 ? 5.628 5.185 11.200 1.00 93.88 115 ALA A N 1
ATOM 907 C CA . ALA A 1 115 ? 5.732 6.635 11.374 1.00 93.88 115 ALA A CA 1
ATOM 908 C C . ALA A 1 115 ? 6.641 7.052 12.545 1.00 93.88 115 ALA A C 1
ATOM 910 O O . ALA A 1 115 ? 6.422 8.086 13.159 1.00 93.88 115 ALA A O 1
ATOM 911 N N . ASP A 1 116 ? 7.684 6.267 12.823 1.00 95.38 116 ASP A N 1
ATOM 912 C CA . ASP A 1 116 ? 8.675 6.595 13.847 1.00 95.38 116 ASP A CA 1
ATOM 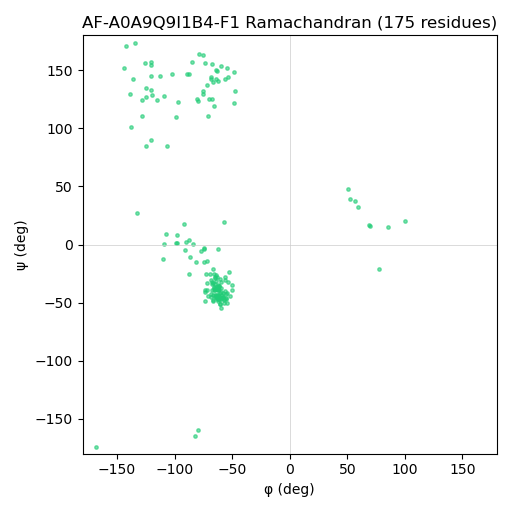913 C C . ASP A 1 116 ? 9.463 7.857 13.448 1.00 95.38 116 ASP A C 1
ATOM 915 O O . ASP A 1 116 ? 10.130 7.887 12.406 1.00 95.38 116 ASP A O 1
ATOM 919 N N . GLU A 1 117 ? 9.366 8.896 14.276 1.00 91.38 117 GLU A N 1
ATOM 920 C CA . GLU A 1 117 ? 9.997 10.207 14.071 1.00 91.38 117 GLU A CA 1
ATOM 921 C C . GLU A 1 117 ? 11.519 10.174 14.259 1.0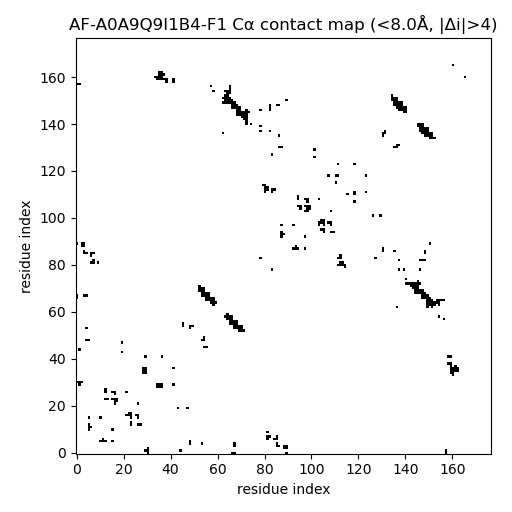0 91.38 117 GLU A C 1
ATOM 923 O O . GLU A 1 117 ? 12.218 11.091 13.835 1.00 91.38 117 GLU A O 1
ATOM 928 N N . THR A 1 118 ? 12.064 9.107 14.854 1.00 94.25 118 THR A N 1
ATOM 929 C CA . THR A 1 118 ? 13.516 8.955 15.040 1.00 94.25 118 THR A CA 1
ATOM 930 C C . THR A 1 118 ? 14.250 8.607 13.746 1.00 94.25 118 THR A C 1
ATOM 932 O O . THR A 1 118 ? 15.479 8.702 13.684 1.00 94.25 118 THR A O 1
ATOM 935 N N . VAL A 1 119 ? 13.525 8.188 12.703 1.00 94.75 119 VAL A N 1
ATOM 936 C CA . VAL A 1 119 ? 14.116 7.911 11.393 1.00 94.75 119 VAL A CA 1
ATOM 937 C C . VAL A 1 119 ? 14.301 9.216 10.630 1.00 94.75 119 VAL A C 1
ATOM 939 O O . VAL A 1 119 ? 13.340 9.943 10.388 1.00 94.75 119 VAL A O 1
ATOM 942 N N . GLN A 1 120 ? 15.535 9.465 10.190 1.00 94.38 120 GLN A N 1
ATOM 943 C CA . GLN A 1 120 ? 15.888 10.643 9.401 1.00 94.38 120 GLN A CA 1
ATOM 944 C C . GLN A 1 120 ? 15.043 10.744 8.125 1.00 94.38 120 GLN A C 1
ATOM 946 O O . GLN A 1 120 ? 14.747 9.738 7.464 1.00 94.38 120 GLN A O 1
ATOM 951 N N . ASN A 1 121 ? 14.670 11.971 7.762 1.00 93.44 121 ASN A N 1
ATOM 952 C CA . ASN A 1 121 ? 13.813 12.226 6.608 1.00 93.44 121 ASN A CA 1
ATOM 953 C C . ASN A 1 121 ? 14.471 11.751 5.302 1.00 93.44 121 ASN A C 1
ATOM 955 O O . ASN A 1 121 ? 13.802 11.188 4.439 1.00 93.44 121 ASN A O 1
ATOM 959 N N . GLU A 1 122 ? 15.791 11.876 5.188 1.00 95.69 122 GLU A N 1
ATOM 960 C CA . GLU A 1 122 ? 16.577 11.417 4.041 1.00 95.69 122 GLU A CA 1
ATOM 961 C C . GLU A 1 122 ? 16.434 9.906 3.835 1.00 95.69 122 GLU A C 1
ATOM 963 O O . GLU A 1 122 ? 16.254 9.448 2.710 1.00 95.69 122 GLU A O 1
ATOM 968 N N . THR A 1 123 ? 16.442 9.119 4.915 1.00 96.38 123 THR A N 1
ATOM 969 C CA . THR A 1 123 ? 16.259 7.661 4.846 1.00 96.38 123 THR A CA 1
ATOM 970 C C . THR A 1 123 ? 14.854 7.297 4.368 1.00 96.38 123 THR A C 1
ATOM 972 O O . THR A 1 123 ? 14.674 6.350 3.599 1.00 96.38 123 THR A O 1
ATOM 975 N N . ARG A 1 124 ? 13.843 8.066 4.785 1.00 96.19 124 ARG A N 1
ATOM 976 C CA . ARG A 1 124 ? 12.461 7.893 4.325 1.00 96.19 124 ARG A CA 1
ATOM 977 C C . ARG A 1 124 ? 12.325 8.229 2.840 1.00 96.19 124 ARG A C 1
ATOM 979 O O . ARG A 1 124 ? 11.747 7.437 2.099 1.00 96.19 124 ARG A O 1
ATOM 986 N N . LEU A 1 125 ? 12.879 9.361 2.409 1.00 96.38 125 LEU A N 1
ATOM 987 C CA . LEU A 1 125 ? 12.892 9.779 1.004 1.00 96.38 125 LEU A CA 1
ATOM 988 C C . LEU A 1 125 ? 13.644 8.780 0.123 1.00 96.38 125 LEU A C 1
ATOM 990 O O . LEU A 1 125 ? 13.184 8.466 -0.971 1.00 96.38 125 LEU A O 1
ATOM 994 N N . TYR A 1 126 ? 14.747 8.222 0.618 1.00 97.44 126 TYR A N 1
ATOM 995 C CA . TYR A 1 126 ? 15.492 7.181 -0.078 1.00 97.44 126 TYR A CA 1
ATOM 996 C C . TYR A 1 126 ? 14.637 5.923 -0.315 1.00 97.44 126 TYR A C 1
ATOM 998 O O . TYR A 1 126 ? 14.581 5.418 -1.437 1.00 97.44 126 TYR A O 1
ATOM 1006 N N . LEU A 1 127 ? 13.903 5.450 0.702 1.00 97.62 127 LEU A N 1
ATOM 1007 C CA . LEU A 1 127 ? 12.989 4.314 0.537 1.00 97.62 127 LEU A CA 1
ATOM 1008 C C . LEU A 1 127 ? 11.837 4.626 -0.434 1.00 97.62 127 LEU A C 1
ATOM 1010 O O . LEU A 1 127 ? 11.447 3.761 -1.217 1.00 97.62 127 LEU A O 1
ATOM 1014 N N . ILE A 1 128 ? 11.298 5.849 -0.400 1.00 97.25 128 ILE A N 1
ATOM 1015 C CA . ILE A 1 128 ? 10.266 6.300 -1.347 1.00 97.25 128 ILE A CA 1
ATOM 1016 C C . ILE A 1 128 ? 10.808 6.243 -2.779 1.00 97.25 128 ILE A C 1
ATOM 1018 O O . ILE A 1 128 ? 10.206 5.577 -3.617 1.00 97.25 128 ILE A O 1
ATOM 1022 N N . ALA A 1 129 ? 11.978 6.832 -3.034 1.00 97.25 129 ALA A N 1
ATOM 1023 C CA . ALA A 1 129 ? 12.616 6.819 -4.350 1.00 97.25 129 ALA A CA 1
ATOM 1024 C C . ALA A 1 129 ? 12.921 5.390 -4.839 1.00 97.25 129 ALA A C 1
ATOM 1026 O O . ALA A 1 129 ? 12.764 5.077 -6.022 1.00 97.25 129 ALA A O 1
ATOM 1027 N N . TYR A 1 130 ? 13.317 4.492 -3.931 1.00 97.81 130 TYR A N 1
ATOM 1028 C CA . TYR A 1 130 ? 13.493 3.077 -4.251 1.00 97.81 130 TYR A CA 1
ATOM 1029 C C . TYR A 1 130 ? 12.176 2.423 -4.701 1.00 97.81 130 TYR A C 1
ATOM 1031 O O . TYR A 1 130 ? 12.131 1.758 -5.738 1.00 97.81 130 TYR A O 1
ATOM 1039 N N . LEU A 1 131 ? 11.086 2.624 -3.953 1.00 97.00 131 LEU A N 1
ATOM 1040 C CA . LEU A 1 131 ? 9.765 2.100 -4.315 1.00 97.00 131 LEU A CA 1
ATOM 1041 C C . LEU A 1 131 ? 9.277 2.683 -5.648 1.00 97.00 131 LEU A C 1
ATOM 1043 O O . LEU A 1 131 ? 8.688 1.957 -6.453 1.00 97.00 131 LEU A O 1
ATOM 1047 N N . GLU A 1 132 ? 9.566 3.957 -5.912 1.00 96.00 132 GLU A N 1
ATOM 1048 C CA . GLU A 1 132 ? 9.239 4.599 -7.185 1.00 96.00 132 GLU A CA 1
ATOM 1049 C C . GLU A 1 132 ? 9.968 3.953 -8.363 1.00 96.00 132 GLU A C 1
ATOM 1051 O O . GLU A 1 132 ? 9.347 3.588 -9.365 1.00 96.00 132 GLU A O 1
ATOM 1056 N N . LYS A 1 133 ? 11.267 3.680 -8.204 1.00 95.69 133 LYS A N 1
ATOM 1057 C CA . LYS A 1 133 ? 12.061 2.919 -9.180 1.00 95.69 133 LYS A CA 1
ATOM 1058 C C . LYS A 1 133 ? 11.508 1.508 -9.418 1.00 95.69 133 LYS A C 1
ATOM 1060 O O . LYS A 1 133 ? 11.588 0.994 -10.533 1.00 95.69 133 LYS A O 1
ATOM 1065 N N . GLU A 1 134 ? 10.910 0.886 -8.404 1.00 94.69 134 GLU A N 1
ATOM 1066 C CA . GLU A 1 134 ? 10.268 -0.430 -8.519 1.00 94.69 134 GLU A CA 1
ATOM 1067 C C . GLU A 1 134 ? 8.91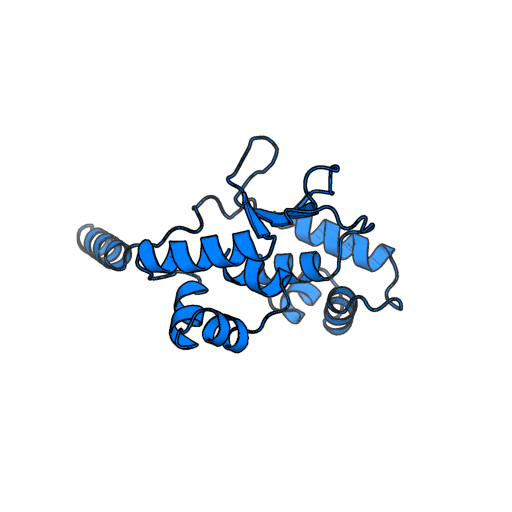3 -0.410 -9.246 1.00 94.69 134 GLU A C 1
ATOM 1069 O O . GLU A 1 134 ? 8.348 -1.478 -9.537 1.00 94.69 134 GLU A O 1
ATOM 1074 N N . GLY A 1 135 ? 8.426 0.778 -9.611 1.00 93.44 135 GLY A N 1
ATOM 1075 C CA . GLY A 1 135 ? 7.188 0.981 -10.353 1.00 93.44 135 GLY A CA 1
ATOM 1076 C C . GLY A 1 135 ? 6.005 1.396 -9.485 1.00 93.44 135 GLY A C 1
ATOM 1077 O O . GLY A 1 135 ? 4.860 1.204 -9.897 1.00 93.44 135 GLY A O 1
ATOM 1078 N N . VAL A 1 136 ? 6.252 1.921 -8.287 1.00 95.12 136 VAL A N 1
ATOM 1079 C CA . VAL A 1 136 ? 5.224 2.583 -7.477 1.00 95.12 136 VAL A CA 1
ATOM 1080 C C . VAL A 1 136 ? 5.165 4.062 -7.863 1.00 95.12 136 VAL A C 1
ATOM 1082 O O . VAL A 1 136 ? 6.174 4.658 -8.200 1.00 95.12 136 VAL A O 1
ATOM 1085 N N . ALA A 1 137 ? 3.994 4.680 -7.820 1.00 94.50 137 ALA A N 1
ATOM 1086 C CA . ALA A 1 137 ? 3.871 6.130 -7.897 1.00 94.50 137 ALA A CA 1
ATOM 1087 C C . ALA A 1 137 ? 3.093 6.628 -6.682 1.00 94.50 137 ALA A C 1
ATOM 1089 O O . ALA A 1 137 ? 1.988 6.142 -6.425 1.00 94.50 137 ALA A O 1
ATOM 1090 N N . PHE A 1 138 ? 3.666 7.585 -5.952 1.00 94.81 138 PHE A N 1
ATOM 1091 C CA . PHE A 1 138 ? 2.989 8.294 -4.870 1.00 94.81 138 PHE A CA 1
ATOM 1092 C C . PHE A 1 138 ? 2.488 9.630 -5.403 1.00 94.81 138 PHE A C 1
ATOM 1094 O O . PHE A 1 138 ? 3.271 10.530 -5.699 1.00 94.81 138 PHE A O 1
ATOM 1101 N N . LEU A 1 139 ? 1.175 9.766 -5.548 1.00 92.88 139 LEU A N 1
ATOM 1102 C CA . LEU A 1 139 ? 0.576 11.003 -6.029 1.00 92.88 139 LEU A CA 1
ATOM 1103 C C . LEU A 1 139 ? 0.110 11.832 -4.844 1.00 92.88 139 LEU A C 1
ATOM 1105 O O . LEU A 1 139 ? -0.707 11.389 -4.035 1.00 92.88 139 LEU A O 1
ATOM 1109 N N . MET A 1 140 ? 0.645 13.045 -4.784 1.00 92.62 140 MET A N 1
ATOM 1110 C CA . MET A 1 140 ? 0.312 14.032 -3.772 1.00 92.62 140 MET A CA 1
ATOM 1111 C C . MET A 1 140 ? -1.171 14.442 -3.868 1.00 92.62 140 MET A C 1
ATOM 1113 O O . MET A 1 140 ? -1.735 14.459 -4.976 1.00 92.62 140 MET A O 1
ATOM 1117 N N . PRO A 1 141 ? -1.801 14.801 -2.733 1.00 92.12 141 PRO A N 1
ATOM 1118 C CA . PRO A 1 141 ? -3.117 15.415 -2.727 1.00 92.12 141 PRO A CA 1
ATOM 1119 C C . PRO A 1 141 ? -3.170 16.670 -3.605 1.00 92.12 141 PRO A C 1
ATOM 1121 O O . PRO A 1 141 ? -2.166 17.352 -3.808 1.00 92.12 141 PRO A O 1
ATOM 1124 N N . ASN A 1 142 ? -4.350 16.979 -4.143 1.00 86.06 142 ASN A N 1
ATOM 1125 C CA . ASN A 1 142 ? -4.551 18.153 -5.005 1.00 86.06 142 ASN A CA 1
ATOM 1126 C C . ASN A 1 142 ? -5.790 18.980 -4.619 1.00 86.06 142 ASN A C 1
ATOM 1128 O O . ASN A 1 142 ? -6.418 19.603 -5.475 1.00 86.06 142 ASN A O 1
ATOM 1132 N N . GLY A 1 143 ? -6.188 18.931 -3.344 1.00 78.81 143 GLY A N 1
ATOM 1133 C CA . GLY A 1 143 ? -7.366 19.618 -2.806 1.00 78.81 143 GLY A CA 1
ATOM 1134 C C . GLY A 1 143 ? -8.712 18.950 -3.116 1.00 78.81 143 GLY A C 1
ATOM 1135 O O . GLY A 1 143 ? -9.675 19.168 -2.389 1.00 78.81 143 GLY A O 1
ATOM 1136 N N . THR A 1 144 ? -8.796 18.102 -4.147 1.00 81.62 144 THR A N 1
ATOM 1137 C CA . THR A 1 144 ? -10.022 17.338 -4.484 1.00 81.62 144 THR A CA 1
ATOM 1138 C C . THR A 1 144 ? -9.906 15.839 -4.220 1.00 81.62 144 THR A C 1
ATOM 1140 O O . THR A 1 144 ? -10.904 15.123 -4.249 1.00 81.62 144 THR A O 1
ATOM 1143 N N . ARG A 1 145 ? -8.685 15.359 -3.975 1.00 86.81 145 ARG A N 1
ATOM 1144 C CA . ARG A 1 145 ? -8.365 13.978 -3.610 1.00 86.81 145 ARG A CA 1
ATOM 1145 C C . ARG A 1 145 ? -7.211 13.977 -2.618 1.00 86.81 145 ARG A C 1
ATOM 1147 O O . ARG A 1 145 ? -6.371 14.880 -2.670 1.00 86.81 145 ARG A O 1
ATOM 1154 N N . GLY A 1 146 ? -7.172 12.958 -1.770 1.00 93.44 146 GLY A N 1
ATOM 1155 C CA . GLY A 1 146 ? -6.050 12.706 -0.876 1.00 93.44 146 GLY A CA 1
ATOM 1156 C C . GLY A 1 146 ? -4.882 12.028 -1.576 1.00 93.44 146 GLY A C 1
ATOM 1157 O O . GLY A 1 146 ? -4.743 12.075 -2.801 1.00 93.44 146 GLY A O 1
ATOM 1158 N N . TRP A 1 147 ? -4.032 11.394 -0.775 1.00 95.50 147 TRP A N 1
ATOM 1159 C CA . TRP A 1 147 ? -2.885 10.653 -1.281 1.00 95.50 147 TRP A CA 1
ATOM 1160 C C . TRP A 1 147 ? -3.329 9.461 -2.126 1.00 95.50 147 TRP A C 1
ATOM 1162 O O . TRP A 1 147 ? -4.370 8.841 -1.889 1.00 95.50 147 TRP A O 1
ATOM 1172 N N . GLU A 1 148 ? -2.499 9.103 -3.097 1.00 94.50 148 GLU A N 1
ATOM 1173 C CA . GLU A 1 148 ? -2.714 7.926 -3.923 1.00 94.50 148 GLU A CA 1
ATOM 1174 C C . GLU A 1 148 ? -1.426 7.129 -4.120 1.00 94.50 148 GLU A C 1
ATOM 1176 O O . GLU A 1 148 ? -0.345 7.690 -4.287 1.00 94.50 148 GLU A O 1
ATOM 1181 N N . VAL A 1 149 ? -1.568 5.802 -4.126 1.00 95.25 149 VAL A N 1
ATOM 1182 C CA . VAL A 1 149 ? -0.521 4.863 -4.536 1.00 95.25 149 VAL A CA 1
ATOM 1183 C C . VAL A 1 149 ? -0.966 4.126 -5.794 1.00 95.25 149 VAL A C 1
ATOM 1185 O O . VAL A 1 149 ? -2.023 3.490 -5.806 1.00 95.25 149 VAL A O 1
ATOM 1188 N N . ALA A 1 150 ? -0.158 4.197 -6.849 1.00 94.38 150 ALA A N 1
ATOM 1189 C CA . ALA A 1 150 ? -0.378 3.492 -8.111 1.00 94.38 150 ALA A CA 1
ATOM 1190 C C . ALA A 1 150 ? 0.789 2.551 -8.437 1.00 94.38 150 ALA A C 1
ATOM 1192 O O . ALA A 1 150 ? 1.911 2.762 -7.979 1.00 94.38 150 ALA A O 1
ATOM 1193 N N . PHE A 1 151 ? 0.523 1.501 -9.217 1.00 92.88 151 PHE A N 1
ATOM 1194 C CA . PHE A 1 151 ? 1.501 0.452 -9.518 1.00 92.88 151 PHE A CA 1
ATOM 1195 C C . PHE A 1 151 ? 1.604 0.219 -11.025 1.00 92.88 151 PHE A C 1
ATOM 1197 O O . PHE A 1 151 ? 0.700 -0.363 -11.620 1.00 92.88 151 PHE A O 1
ATOM 1204 N N . SER A 1 152 ? 2.729 0.587 -11.640 1.00 88.25 152 SER A N 1
ATOM 1205 C CA . SER A 1 152 ? 2.948 0.467 -13.092 1.00 88.25 152 SER A CA 1
ATOM 1206 C C . SER A 1 152 ? 2.865 -0.971 -13.609 1.00 88.25 1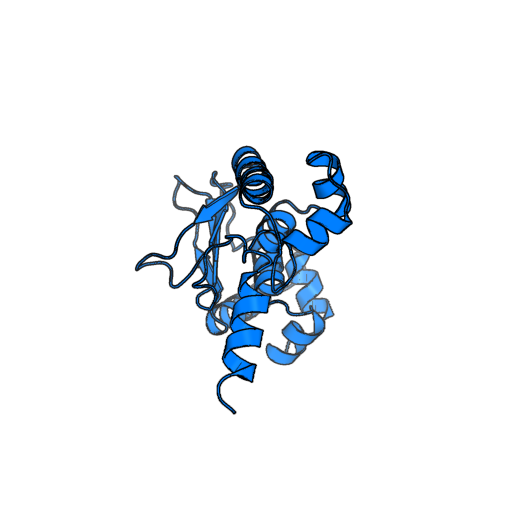52 SER A C 1
ATOM 1208 O O . SER A 1 152 ? 2.454 -1.212 -14.734 1.00 88.25 152 SER A O 1
ATOM 1210 N N . LYS A 1 153 ? 3.209 -1.951 -12.768 1.00 82.38 153 LYS A N 1
ATOM 1211 C CA . LYS A 1 153 ? 3.151 -3.384 -13.102 1.00 82.38 153 LYS A CA 1
ATOM 1212 C C . LYS A 1 153 ? 1.758 -4.001 -12.890 1.00 82.38 153 LYS A C 1
ATOM 1214 O O . LYS A 1 153 ? 1.590 -5.205 -13.089 1.00 82.38 153 LYS A O 1
ATOM 1219 N N . MET A 1 154 ? 0.764 -3.222 -12.452 1.00 78.31 154 MET A N 1
ATOM 1220 C CA . MET A 1 154 ? -0.628 -3.663 -12.317 1.00 78.31 154 MET A CA 1
ATOM 1221 C C . MET A 1 154 ? -1.484 -3.040 -13.416 1.00 78.31 154 MET A C 1
ATOM 1223 O O . MET A 1 154 ? -2.139 -2.023 -13.213 1.00 78.31 154 MET A O 1
ATOM 1227 N N . GLU A 1 155 ? -1.489 -3.683 -14.579 1.00 64.94 155 GLU A N 1
ATOM 1228 C CA . GLU A 1 155 ? -2.325 -3.296 -15.726 1.00 64.94 155 GLU A CA 1
ATOM 1229 C C . GLU A 1 155 ? -3.715 -3.948 -15.680 1.00 64.94 155 GLU A C 1
ATOM 1231 O O . GLU A 1 155 ? -4.687 -3.424 -16.219 1.00 64.94 155 GLU A O 1
ATOM 1236 N N . ALA A 1 156 ? -3.824 -5.098 -15.008 1.00 61.25 156 ALA A N 1
ATOM 1237 C CA . ALA A 1 156 ? -5.093 -5.787 -14.843 1.00 61.25 156 ALA A CA 1
ATOM 1238 C C . ALA A 1 156 ? -5.952 -5.071 -13.799 1.00 61.25 156 ALA A C 1
ATOM 1240 O O . ALA A 1 156 ? -5.490 -4.793 -12.690 1.00 61.25 156 ALA A O 1
ATOM 1241 N N . GLU A 1 157 ? -7.214 -4.844 -14.158 1.00 63.53 157 GLU A N 1
ATOM 1242 C CA . GLU A 1 157 ? -8.242 -4.381 -13.236 1.00 63.53 157 GLU A CA 1
ATOM 1243 C C . GLU A 1 157 ? -8.234 -5.228 -11.953 1.00 63.53 157 GLU A C 1
ATOM 1245 O O . GLU A 1 157 ? -7.956 -6.434 -12.010 1.00 63.53 157 GLU A O 1
ATOM 1250 N N . PRO A 1 158 ? -8.579 -4.651 -10.788 1.00 59.78 158 PRO A N 1
ATOM 1251 C CA . PRO A 1 158 ? -8.917 -5.400 -9.580 1.00 59.78 158 PRO A CA 1
ATOM 1252 C C . PRO A 1 158 ? -10.086 -6.396 -9.757 1.00 59.78 158 PRO A C 1
ATOM 1254 O O . PRO A 1 158 ? -10.701 -6.789 -8.767 1.00 59.78 158 PRO A O 1
ATOM 1257 N N . SER A 1 159 ? -10.430 -6.801 -10.982 1.00 49.00 159 SER A N 1
ATOM 1258 C CA . SER A 1 159 ? -11.553 -7.656 -11.311 1.00 49.00 159 SER A CA 1
ATOM 1259 C C . SER A 1 159 ? -11.225 -9.136 -11.171 1.00 49.00 159 SER A C 1
ATOM 1261 O O . SER A 1 159 ? -10.079 -9.602 -11.120 1.00 49.00 159 SER A O 1
ATOM 1263 N N . ALA A 1 160 ? -12.299 -9.887 -10.983 1.00 49.53 160 ALA A N 1
ATOM 1264 C CA . ALA A 1 160 ? -12.279 -11.281 -10.637 1.00 49.53 160 ALA A CA 1
ATOM 1265 C C . ALA A 1 160 ? -11.733 -12.032 -11.830 1.00 49.53 160 ALA A C 1
ATOM 1267 O O . ALA A 1 160 ? -12.300 -12.003 -12.923 1.00 49.53 160 ALA A O 1
ATOM 1268 N N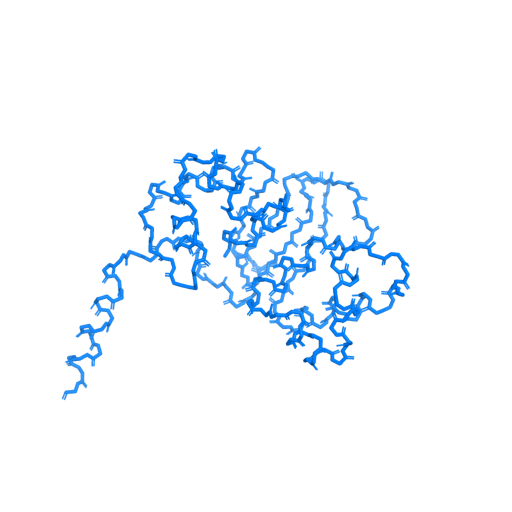 . ARG A 1 161 ? -10.683 -12.818 -11.609 1.00 50.09 161 ARG A N 1
ATOM 1269 C CA . ARG A 1 161 ? -10.425 -13.904 -12.540 1.00 50.09 161 ARG A CA 1
ATOM 1270 C C . ARG A 1 161 ? -11.516 -14.931 -12.292 1.00 50.09 161 ARG A C 1
ATOM 1272 O O . ARG A 1 161 ? -11.548 -15.563 -11.235 1.00 50.09 161 ARG A O 1
ATOM 1279 N N . HIS A 1 162 ? -12.424 -15.084 -13.257 1.00 45.19 162 HIS A N 1
ATOM 1280 C CA . HIS A 1 162 ? -13.427 -16.142 -13.210 1.00 45.19 162 HIS A CA 1
ATOM 1281 C C . HIS A 1 162 ? -12.707 -17.460 -12.867 1.00 45.19 162 HIS A C 1
ATOM 1283 O O . HIS A 1 162 ? -11.702 -17.774 -13.511 1.00 45.19 162 HIS A O 1
ATOM 1289 N N . PRO A 1 163 ? -13.190 -18.274 -11.908 1.00 50.19 163 PRO A N 1
ATOM 1290 C CA . PRO A 1 163 ? -12.532 -19.533 -11.542 1.00 50.19 163 PRO A CA 1
ATOM 1291 C C . PRO A 1 163 ? -12.247 -20.472 -12.736 1.00 50.19 163 PRO A C 1
ATOM 1293 O O . PRO A 1 163 ? -11.314 -21.272 -12.693 1.00 50.19 163 PRO A O 1
ATOM 1296 N N . ARG A 1 164 ? -12.993 -20.340 -13.845 1.00 50.75 164 ARG A N 1
ATOM 1297 C CA . ARG A 1 164 ? -12.791 -21.093 -15.091 1.00 50.75 164 ARG A CA 1
ATOM 1298 C C . ARG A 1 164 ? -11.693 -20.544 -16.002 1.00 50.75 164 ARG A C 1
ATOM 1300 O O . ARG A 1 164 ? -11.237 -21.280 -16.871 1.00 50.75 164 ARG A O 1
ATOM 1307 N N . PHE A 1 165 ? -11.216 -19.322 -15.790 1.00 51.16 165 PHE A N 1
ATOM 1308 C CA . PHE A 1 165 ? -10.150 -18.722 -16.593 1.00 51.16 165 PHE A CA 1
ATOM 1309 C C . PHE A 1 165 ? -8.836 -19.514 -16.470 1.00 51.16 165 PHE A C 1
ATOM 1311 O O . PHE A 1 165 ? -8.160 -19.787 -17.461 1.00 51.16 165 PHE A O 1
ATOM 1318 N N . ASN A 1 166 ? -8.520 -19.995 -15.261 1.00 52.47 166 ASN A N 1
ATOM 1319 C CA . ASN A 1 166 ? -7.353 -20.850 -15.024 1.00 52.47 166 ASN A CA 1
ATOM 1320 C C . ASN A 1 166 ? -7.529 -22.269 -15.605 1.00 52.47 166 ASN A C 1
ATOM 1322 O O . ASN A 1 166 ? -6.561 -22.857 -16.085 1.00 52.47 166 ASN A O 1
ATOM 1326 N N . LEU A 1 167 ? -8.757 -22.806 -15.616 1.00 53.44 167 LEU A N 1
ATOM 1327 C CA . LEU A 1 167 ? -9.085 -24.085 -16.266 1.00 53.44 167 LEU A CA 1
ATOM 1328 C C . LEU A 1 167 ? -8.970 -23.995 -17.794 1.00 53.44 167 LEU A C 1
ATOM 1330 O O . LEU A 1 167 ? -8.475 -24.929 -18.421 1.00 53.44 167 LEU A O 1
ATOM 1334 N N . GLN A 1 168 ? -9.394 -22.881 -18.394 1.00 54.22 168 GLN A N 1
ATOM 1335 C CA . GLN A 1 168 ? -9.279 -22.643 -19.834 1.00 54.22 168 GLN A CA 1
ATOM 1336 C C . GLN A 1 168 ? -7.821 -22.460 -20.268 1.00 54.22 168 GLN A C 1
ATOM 1338 O O . GLN A 1 168 ? -7.415 -23.098 -21.235 1.00 54.22 168 GLN A O 1
ATOM 1343 N N . LYS A 1 169 ? -7.004 -21.706 -19.515 1.00 52.41 169 LYS A N 1
ATOM 1344 C CA . LYS A 1 169 ? -5.557 -21.605 -19.783 1.00 52.41 169 LYS A CA 1
ATOM 1345 C C . LYS A 1 169 ? -4.832 -22.947 -19.655 1.00 52.41 169 LYS A C 1
ATOM 1347 O O . LYS A 1 169 ? -4.055 -23.283 -20.539 1.00 52.41 169 LYS A O 1
ATOM 1352 N N . ARG A 1 170 ? -5.125 -23.749 -18.620 1.00 53.78 170 ARG A N 1
ATOM 1353 C CA . ARG A 1 170 ? -4.573 -25.115 -18.495 1.00 53.78 170 ARG A CA 1
ATOM 1354 C C . ARG A 1 170 ? -5.008 -26.033 -19.639 1.00 53.78 170 ARG A C 1
ATOM 1356 O O . ARG A 1 170 ? -4.209 -26.819 -20.128 1.00 53.78 170 ARG A O 1
ATOM 1363 N N . LYS A 1 171 ? -6.263 -25.943 -20.089 1.00 54.47 171 LYS A N 1
ATOM 1364 C CA . LYS A 1 171 ? -6.735 -26.718 -21.249 1.00 54.47 171 LYS A CA 1
ATOM 1365 C C . LYS A 1 171 ? -6.087 -26.275 -22.561 1.00 54.47 171 LYS A C 1
ATOM 1367 O O . LYS A 1 171 ? -5.913 -27.113 -23.435 1.00 54.47 171 LYS A O 1
ATOM 1372 N N . GLN A 1 172 ? -5.752 -24.995 -22.705 1.00 54.03 172 GLN A N 1
ATOM 1373 C CA . GLN A 1 172 ? -5.036 -24.489 -23.877 1.00 54.03 172 GLN A CA 1
ATOM 1374 C C . GLN A 1 172 ? -3.559 -24.897 -23.868 1.00 54.03 172 GLN A C 1
ATOM 1376 O O . GLN A 1 172 ? -3.060 -25.299 -24.910 1.00 54.03 172 GLN A O 1
ATOM 1381 N N . SER A 1 173 ? -2.884 -24.890 -22.712 1.00 57.22 173 SER A N 1
ATOM 1382 C CA . SER A 1 173 ? -1.492 -25.355 -22.621 1.00 57.22 173 SER A CA 1
ATOM 1383 C C . SER A 1 173 ? -1.346 -26.863 -22.845 1.00 57.22 173 SER A C 1
ATOM 1385 O O . SER A 1 173 ? -0.335 -27.283 -23.378 1.00 57.22 173 SER A O 1
ATOM 1387 N N . MET A 1 174 ? -2.353 -27.676 -22.493 1.00 52.88 174 MET A N 1
ATOM 1388 C CA . MET A 1 174 ? -2.344 -29.133 -22.736 1.00 52.88 174 MET A CA 1
ATOM 1389 C C . MET A 1 174 ? -2.892 -29.558 -24.112 1.00 52.88 174 MET A C 1
ATOM 1391 O O . MET A 1 174 ? -3.049 -30.747 -24.362 1.00 52.88 174 MET A O 1
ATOM 1395 N N . ARG A 1 175 ? -3.256 -28.614 -24.988 1.00 54.62 175 ARG A N 1
ATOM 1396 C CA . ARG A 1 175 ? -3.672 -28.889 -26.380 1.00 54.62 175 ARG A CA 1
ATOM 1397 C C . ARG A 1 175 ? -2.636 -28.430 -27.415 1.00 54.62 175 ARG A C 1
ATOM 1399 O O . ARG A 1 175 ? -2.909 -28.527 -28.605 1.00 54.62 175 ARG A O 1
ATOM 1406 N N . GLY A 1 176 ? -1.515 -27.869 -26.956 1.00 52.25 176 GLY A N 1
ATOM 1407 C CA . GLY A 1 176 ? -0.421 -27.366 -27.790 1.00 52.25 176 GLY A CA 1
ATOM 1408 C C . GLY A 1 176 ? 0.847 -28.227 -27.762 1.00 52.25 176 GLY A C 1
ATOM 1409 O O . GLY A 1 176 ? 1.860 -27.778 -28.285 1.00 52.25 176 GLY A O 1
ATOM 1410 N N . GLU A 1 177 ? 0.785 -29.415 -27.155 1.00 42.81 177 GLU A N 1
ATOM 1411 C CA . GLU A 1 177 ? 1.746 -30.522 -27.309 1.00 42.81 177 GLU A CA 1
ATOM 1412 C C . GLU A 1 177 ? 1.088 -31.620 -28.151 1.00 42.81 177 GLU A C 1
ATOM 1414 O O . GLU A 1 177 ? 1.805 -32.245 -28.962 1.00 42.81 177 GLU A O 1
#

Sequence (177 aa):
MLKVARELLGMSQSELADELDLERRAVQRAEARYPSLSLERQQIFTEYFLTHGMRFSAPSPERSGWGIAELFDRGETPVPSRFIRAARIGLNRSQEALGNDADLGTVTVRRIEAADETVQNETRLYLIAYLEKEGVAFLMPNGTRGWEVAFSKMEAEPSARHPRFNLQKRKQSMRGE

Radius of gyration: 17.43 Å; Cα contacts (8 Å, |Δi|>4): 249; chains: 1; bounding box: 41×50×43 Å

Mean predicted aligned error: 7.02 Å

Solvent-accessible surface area (backbone atoms only — not comparable to full-atom values): 9881 Å² total; per-residue (Å²): 99,66,54,30,56,37,39,60,72,69,50,53,62,57,58,56,10,62,78,65,78,45,54,46,68,56,47,52,38,58,51,36,100,75,27,60,43,55,67,71,64,47,49,55,53,54,50,52,38,44,78,72,42,34,40,80,39,74,56,45,100,92,31,75,10,36,28,45,27,30,54,57,53,80,83,75,77,69,91,54,28,47,56,58,44,20,50,40,53,65,72,69,48,53,54,53,56,50,9,63,76,64,77,39,54,40,67,55,46,50,35,48,46,67,62,44,80,86,57,56,66,67,63,51,50,51,53,50,54,50,43,38,74,75,33,38,44,80,44,74,54,74,84,73,27,13,51,28,48,28,28,43,87,36,77,68,69,92,64,54,44,49,74,58,55,62,54,50,52,53,53,53,63,72,69,74,120

Foldseek 3Di:
DLQLLCLLVVHDLVRVCVVLVHDSVQSVLLLDPAHADDQVVVVSSQVVSVVVQKHWDAADPVALGIKIWGQAAPVDPDDQLSLLVSLCVVVVHQLCRLCVVLVHDSVLNVCSSVVNPPRDPVSNVSSVVVSVVVAWDWDPDDRRTHIMIGGNVHNDDSDHPHPCVVVVVVVVVVVVD